Protein AF-A0A9D5X4A7-F1 (afdb_monomer)

Structure (mmCIF, N/CA/C/O backbone):
data_AF-A0A9D5X4A7-F1
#
_entry.id   AF-A0A9D5X4A7-F1
#
loop_
_atom_site.group_PDB
_atom_site.id
_atom_site.type_symbol
_atom_site.label_atom_id
_atom_site.label_alt_id
_atom_site.label_comp_id
_atom_site.label_asym_id
_atom_site.label_entity_id
_atom_site.label_seq_id
_atom_site.pdbx_PDB_ins_code
_atom_site.Cartn_x
_atom_site.Cartn_y
_atom_site.Cartn_z
_atom_site.occupancy
_atom_site.B_iso_or_equiv
_atom_site.auth_seq_id
_atom_site.auth_comp_id
_atom_site.auth_asym_id
_atom_site.auth_atom_id
_atom_site.pdbx_PDB_model_num
ATOM 1 N N . MET A 1 1 ? -17.242 15.210 4.464 1.00 62.75 1 MET A N 1
ATOM 2 C CA . MET A 1 1 ? -15.782 15.027 4.285 1.00 62.75 1 MET A CA 1
ATOM 3 C C . MET A 1 1 ? -15.492 13.568 3.942 1.00 62.75 1 MET A C 1
ATOM 5 O O . MET A 1 1 ? -16.304 12.720 4.299 1.00 62.75 1 MET A O 1
ATOM 9 N N . GLY A 1 2 ? -14.426 13.276 3.189 1.00 86.62 2 GLY A N 1
ATOM 10 C CA . GLY A 1 2 ? -13.985 11.895 2.913 1.00 86.62 2 GLY A CA 1
ATOM 11 C C . GLY A 1 2 ? -13.164 11.320 4.072 1.00 86.62 2 GLY A C 1
ATOM 12 O O . GLY A 1 2 ? -12.596 12.101 4.834 1.00 86.62 2 GLY A O 1
ATOM 13 N N . VAL A 1 3 ? -13.085 9.989 4.192 1.00 92.06 3 VAL A N 1
ATOM 14 C CA . VAL A 1 3 ? -12.402 9.295 5.307 1.00 92.06 3 VAL A CA 1
ATOM 15 C C . VAL A 1 3 ? -10.925 9.695 5.385 1.00 92.06 3 VAL A C 1
ATOM 17 O O . VAL A 1 3 ? -10.431 10.045 6.453 1.00 92.06 3 VAL A O 1
ATOM 20 N N . ALA A 1 4 ? -10.239 9.757 4.240 1.00 91.94 4 ALA A N 1
ATOM 21 C CA . ALA A 1 4 ? -8.848 10.207 4.175 1.00 91.94 4 ALA A CA 1
ATOM 22 C C . ALA A 1 4 ? -8.641 11.653 4.667 1.00 91.94 4 ALA A C 1
ATOM 24 O O . ALA A 1 4 ? -7.633 11.942 5.307 1.00 91.94 4 ALA A O 1
ATOM 25 N N . GLN A 1 5 ? -9.582 12.566 4.389 1.00 93.75 5 GLN A N 1
ATOM 26 C CA . GLN A 1 5 ? -9.481 13.955 4.852 1.00 93.75 5 GLN A CA 1
ATOM 27 C C . GLN A 1 5 ? -9.709 14.048 6.361 1.00 93.75 5 GLN A C 1
ATOM 29 O O . GLN A 1 5 ? -9.030 14.809 7.036 1.00 93.75 5 GLN A O 1
ATOM 34 N N . GLU A 1 6 ? -10.650 13.273 6.890 1.00 95.44 6 GLU A N 1
ATOM 35 C CA . GLU A 1 6 ? -10.935 13.237 8.323 1.00 95.44 6 GLU A CA 1
ATOM 36 C C . GLU A 1 6 ? -9.738 12.696 9.112 1.00 95.44 6 GLU A C 1
ATOM 38 O O . GLU A 1 6 ? -9.287 13.339 10.055 1.00 95.44 6 GLU A O 1
ATOM 43 N N . ALA A 1 7 ? -9.131 11.599 8.650 1.00 95.25 7 ALA A N 1
ATOM 44 C CA . ALA A 1 7 ? -7.891 11.085 9.225 1.00 95.25 7 ALA A CA 1
ATOM 45 C C . ALA A 1 7 ? -6.710 12.063 9.076 1.00 95.25 7 ALA A C 1
ATOM 47 O O . ALA A 1 7 ? -5.836 12.104 9.936 1.00 95.25 7 ALA A O 1
ATOM 48 N N . LEU A 1 8 ? -6.682 12.886 8.022 1.00 95.12 8 LEU A N 1
ATOM 49 C CA . LEU A 1 8 ? -5.678 13.943 7.864 1.00 95.12 8 LEU A CA 1
ATOM 50 C C . LEU A 1 8 ? -5.846 15.065 8.891 1.00 95.12 8 LEU A C 1
ATOM 52 O O . LEU A 1 8 ? -4.847 15.544 9.423 1.00 95.12 8 LEU A O 1
ATOM 56 N N . GLU A 1 9 ? -7.077 15.475 9.187 1.00 95.44 9 GLU A N 1
ATOM 57 C CA . GLU A 1 9 ? -7.336 16.446 10.254 1.00 95.44 9 GLU A CA 1
ATOM 58 C C . GLU A 1 9 ? -7.040 15.857 11.639 1.00 95.44 9 GLU A C 1
ATOM 60 O O . GLU A 1 9 ? -6.455 16.550 12.468 1.00 95.44 9 GLU A O 1
ATOM 65 N N . LEU A 1 10 ? -7.335 14.570 11.871 1.00 95.00 10 LEU A N 1
ATOM 66 C CA . LEU A 1 10 ? -6.905 13.870 13.089 1.00 95.00 10 LEU A CA 1
ATOM 67 C C . LEU A 1 10 ? -5.380 13.863 13.222 1.00 95.00 10 LEU A C 1
ATOM 69 O O . LEU A 1 10 ? -4.849 14.248 14.262 1.00 95.00 10 LEU A O 1
ATOM 73 N N . ALA A 1 11 ? -4.668 13.500 12.151 1.00 94.25 11 ALA A N 1
ATOM 74 C CA . ALA A 1 11 ? -3.210 13.500 12.132 1.00 94.25 11 ALA A CA 1
ATOM 75 C C . ALA A 1 11 ? -2.635 14.888 12.431 1.00 94.25 11 ALA A C 1
ATOM 77 O O . ALA A 1 11 ? -1.712 14.988 13.224 1.00 94.25 11 ALA A O 1
ATOM 78 N N . ARG A 1 12 ? -3.220 15.954 11.863 1.00 93.88 12 ARG A N 1
ATOM 79 C CA . ARG A 1 12 ? -2.871 17.362 12.151 1.00 93.88 12 ARG A CA 1
ATOM 80 C C . ARG A 1 12 ? -3.278 17.828 13.550 1.00 93.88 12 ARG A C 1
ATOM 82 O O . ARG A 1 12 ? -2.820 18.879 13.990 1.00 93.88 12 ARG A O 1
ATOM 89 N N . GLY A 1 13 ? -4.157 17.092 14.219 1.00 93.56 13 GLY A N 1
ATOM 90 C CA . GLY A 1 13 ? -4.548 17.295 15.609 1.00 93.56 13 GLY A CA 1
ATOM 91 C C . GLY A 1 13 ? -3.619 16.615 16.617 1.00 93.56 13 GLY A C 1
ATOM 92 O O . GLY A 1 13 ? -3.858 16.750 17.813 1.00 93.56 13 GLY A O 1
ATOM 93 N N . GLY A 1 14 ? -2.565 15.920 16.167 1.00 92.38 14 GLY A N 1
ATOM 94 C CA . GLY A 1 14 ? -1.639 15.180 17.033 1.00 92.38 14 GLY A CA 1
ATOM 95 C C . GLY A 1 14 ? -2.041 13.725 17.304 1.00 92.38 14 GLY A C 1
ATOM 96 O O . GLY A 1 14 ? -1.604 13.155 18.308 1.00 92.38 14 GLY A O 1
ATOM 97 N N . ALA A 1 15 ? -2.870 13.127 16.439 1.00 93.00 15 ALA A N 1
ATOM 98 C CA . ALA A 1 15 ? -3.226 11.711 16.528 1.00 93.00 15 ALA A CA 1
ATOM 99 C C . ALA A 1 15 ? -1.986 10.804 16.509 1.00 93.00 15 ALA A C 1
ATOM 101 O O . ALA A 1 15 ? -0.998 11.069 15.819 1.00 93.00 15 ALA A O 1
ATOM 102 N N . GLN A 1 16 ? -2.050 9.714 17.269 1.00 94.19 16 GLN A N 1
ATOM 103 C CA . GLN A 1 16 ? -0.972 8.735 17.369 1.00 94.19 16 GLN A CA 1
ATOM 104 C C . GLN A 1 16 ? -1.052 7.679 16.257 1.00 94.19 16 GLN A C 1
ATOM 106 O O . GLN A 1 16 ? -2.091 7.465 15.630 1.00 94.19 16 GLN A O 1
ATOM 111 N N . THR A 1 17 ? 0.060 6.971 16.027 1.00 95.75 17 THR A N 1
ATOM 112 C CA . THR A 1 17 ? 0.092 5.821 15.112 1.00 95.75 17 THR A CA 1
ATOM 113 C C . THR A 1 17 ? -0.975 4.793 15.485 1.00 95.75 17 THR A C 1
ATOM 115 O O . THR A 1 17 ? -1.018 4.327 16.623 1.00 95.75 17 THR A O 1
ATOM 118 N N . GLY A 1 18 ? -1.776 4.387 14.501 1.00 95.06 18 GLY A N 1
ATOM 119 C CA . GLY A 1 18 ? -2.844 3.403 14.672 1.00 95.06 18 GLY A CA 1
ATOM 120 C C . GLY A 1 18 ? -4.203 4.005 15.013 1.00 95.06 18 GLY A C 1
ATOM 121 O O . GLY A 1 18 ? -5.174 3.260 15.085 1.00 95.06 18 GLY A O 1
ATOM 122 N N . GLU A 1 19 ? -4.314 5.325 15.172 1.00 96.94 19 GLU A N 1
ATOM 123 C CA . GLU A 1 19 ? -5.620 5.977 15.091 1.00 96.94 19 GLU A CA 1
ATOM 124 C C . GLU A 1 19 ? -6.149 5.899 13.654 1.00 96.94 19 GLU A C 1
ATOM 126 O O . GLU A 1 19 ? -5.407 6.091 12.685 1.00 96.94 19 GLU A O 1
ATOM 131 N N . PHE A 1 20 ? -7.435 5.588 13.503 1.00 97.25 20 PHE A N 1
ATOM 132 C CA . PHE A 1 20 ? -8.053 5.410 12.196 1.00 97.25 20 PHE A CA 1
ATOM 133 C C . PHE A 1 20 ? -9.484 5.940 12.155 1.00 97.25 20 PHE A C 1
ATOM 135 O O . PHE A 1 20 ? -10.188 5.995 13.161 1.00 97.25 20 PHE A O 1
ATOM 142 N N . VAL A 1 21 ? -9.917 6.288 10.948 1.00 96.88 21 VAL A N 1
ATOM 143 C CA . VAL A 1 21 ? -11.308 6.604 10.608 1.00 96.88 21 VAL A CA 1
ATOM 144 C C . VAL A 1 21 ? -11.768 5.560 9.609 1.00 96.88 21 VAL A C 1
ATOM 146 O O . VAL A 1 21 ? -10.999 5.176 8.729 1.00 96.88 21 VAL A O 1
ATOM 149 N N . PHE A 1 22 ? -13.012 5.104 9.705 1.00 95.19 22 PHE A N 1
ATOM 150 C CA . PHE A 1 22 ? -13.583 4.216 8.700 1.00 95.19 22 PHE A CA 1
ATOM 151 C C . PHE A 1 22 ? -15.007 4.620 8.336 1.00 95.19 22 PHE A C 1
ATOM 153 O O . PHE A 1 22 ? -15.705 5.290 9.099 1.00 95.19 22 PHE A O 1
ATOM 160 N N . ARG A 1 23 ? -15.437 4.210 7.146 1.00 93.44 23 ARG A N 1
ATOM 161 C CA . ARG A 1 23 ? -16.808 4.360 6.669 1.00 93.44 23 ARG A CA 1
ATOM 162 C C . ARG A 1 23 ? -17.219 3.120 5.899 1.00 93.44 23 ARG A C 1
ATOM 164 O O . ARG A 1 23 ? -16.458 2.592 5.093 1.00 93.44 23 ARG A O 1
ATOM 1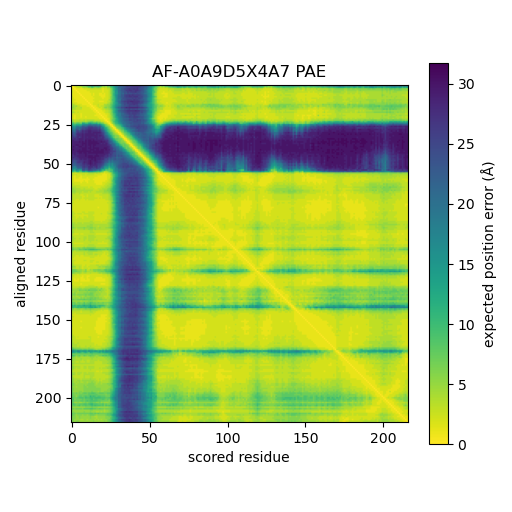71 N N . VAL A 1 24 ? -18.465 2.725 6.106 1.00 86.69 24 VAL A N 1
ATOM 172 C CA . VAL A 1 24 ? -19.175 1.767 5.264 1.00 86.69 24 VAL A CA 1
ATOM 173 C C . VAL A 1 24 ? -20.251 2.560 4.542 1.00 86.69 24 VAL A C 1
ATOM 175 O O . VAL A 1 24 ? -21.010 3.290 5.178 1.00 86.69 24 VAL A O 1
ATOM 178 N N . SER A 1 25 ? -20.273 2.505 3.214 1.00 79.50 25 SER A N 1
ATOM 179 C CA . SER A 1 25 ? -21.338 3.165 2.457 1.00 79.50 25 SER A CA 1
ATOM 180 C C . SER A 1 25 ? -22.535 2.224 2.368 1.00 79.50 25 SER A C 1
ATOM 182 O O . SER A 1 25 ? -22.457 1.193 1.701 1.00 79.50 25 SER A O 1
ATOM 184 N N . ASP A 1 26 ? -23.638 2.579 3.025 1.00 57.47 26 ASP A N 1
ATOM 185 C CA . ASP A 1 26 ? -24.916 1.904 2.820 1.00 57.47 26 ASP A CA 1
ATOM 186 C C . ASP A 1 26 ? -25.483 2.312 1.463 1.00 57.47 26 ASP A C 1
ATOM 188 O O . ASP A 1 26 ? -25.753 3.486 1.197 1.00 57.47 26 ASP A O 1
ATOM 192 N N . VAL A 1 27 ? -25.684 1.333 0.587 1.00 50.47 27 VAL A N 1
ATOM 193 C CA . VAL A 1 27 ? -26.499 1.539 -0.605 1.00 50.47 27 VAL A CA 1
ATOM 194 C C . VAL A 1 27 ? -27.939 1.622 -0.125 1.00 50.47 27 VAL A C 1
ATOM 196 O O . VAL A 1 27 ? -28.562 0.618 0.225 1.00 50.47 27 VAL A O 1
ATOM 199 N N . GLN A 1 28 ? -28.483 2.834 -0.097 1.00 40.97 28 GLN A N 1
ATOM 200 C CA . GLN A 1 28 ? -29.924 3.014 -0.086 1.00 40.97 28 GLN A CA 1
ATOM 201 C C . GLN A 1 28 ? -30.457 2.353 -1.357 1.00 40.97 28 GLN A C 1
ATOM 203 O O . GLN A 1 28 ? -30.261 2.856 -2.462 1.00 40.97 28 GLN A O 1
ATOM 208 N N . LYS A 1 29 ? -31.090 1.188 -1.190 1.00 36.75 29 LYS A N 1
ATOM 209 C CA . LYS A 1 29 ? -31.850 0.496 -2.227 1.00 36.75 29 LYS A CA 1
ATOM 210 C C . LYS A 1 29 ? -32.808 1.518 -2.830 1.00 36.75 29 LYS A C 1
ATOM 212 O O . LYS A 1 29 ? -33.761 1.919 -2.162 1.00 36.75 29 LYS A O 1
ATOM 217 N N . ALA A 1 30 ? -32.513 1.989 -4.040 1.00 33.50 30 ALA A N 1
ATOM 218 C CA . ALA A 1 30 ? -33.393 2.893 -4.756 1.00 33.50 30 ALA A CA 1
ATOM 219 C C . ALA A 1 30 ? -34.766 2.219 -4.825 1.00 33.50 30 ALA A C 1
ATOM 221 O O . ALA A 1 30 ? -34.924 1.163 -5.440 1.00 33.50 30 ALA A O 1
ATOM 222 N N . ALA A 1 31 ? -35.740 2.779 -4.109 1.00 33.44 31 ALA A N 1
ATOM 223 C CA . ALA A 1 31 ? -37.124 2.405 -4.289 1.00 33.44 31 ALA A CA 1
ATOM 224 C C . ALA A 1 31 ? -37.470 2.774 -5.732 1.00 33.44 31 ALA A C 1
ATOM 226 O O . ALA A 1 31 ? -37.462 3.952 -6.091 1.00 33.44 31 ALA A O 1
ATOM 227 N N . ALA A 1 32 ? -37.696 1.759 -6.562 1.00 37.94 32 ALA A N 1
ATOM 228 C CA . ALA A 1 32 ? -38.291 1.941 -7.869 1.00 37.94 32 ALA A CA 1
ATOM 229 C C . ALA A 1 32 ? -39.633 2.652 -7.660 1.00 37.94 32 ALA A C 1
ATOM 231 O O . ALA A 1 32 ? -40.551 2.093 -7.062 1.00 37.94 32 ALA A O 1
ATOM 232 N N . SER A 1 33 ? -39.717 3.906 -8.094 1.00 33.38 33 SER A N 1
ATOM 233 C CA . SER A 1 33 ? -40.998 4.512 -8.409 1.00 33.38 33 SER A CA 1
ATOM 234 C C . SER A 1 33 ? -41.162 4.350 -9.908 1.00 33.38 33 SER A C 1
ATOM 236 O O . SER A 1 33 ? -40.552 5.080 -10.686 1.00 33.38 33 SER A O 1
ATOM 238 N N . ASP A 1 34 ? -41.947 3.347 -10.285 1.00 39.59 34 ASP A N 1
ATOM 239 C CA . ASP A 1 34 ? -42.520 3.220 -11.617 1.00 39.59 34 ASP A CA 1
ATOM 240 C C . ASP A 1 34 ? -43.236 4.525 -11.977 1.00 39.59 34 ASP A C 1
ATOM 242 O O . ASP A 1 34 ? -44.160 4.905 -11.260 1.00 39.59 34 ASP A O 1
ATOM 246 N N . GLN A 1 35 ? -42.836 5.181 -13.071 1.00 34.62 35 GLN A N 1
ATOM 247 C CA . GLN A 1 35 ? -43.756 5.836 -14.006 1.00 34.62 35 GLN A CA 1
ATOM 248 C C . GLN A 1 35 ? -43.164 5.817 -15.425 1.00 34.62 35 GLN A C 1
ATOM 250 O O . GLN A 1 35 ? -42.096 6.364 -15.689 1.00 34.62 35 GLN A O 1
ATOM 255 N N . ASP A 1 36 ? -43.908 5.132 -16.292 1.00 33.62 36 ASP A N 1
ATOM 256 C CA . ASP A 1 36 ? -43.880 5.121 -17.755 1.00 33.62 36 ASP A CA 1
ATOM 257 C C . ASP A 1 36 ? -43.799 6.536 -18.362 1.00 33.62 36 ASP A C 1
ATOM 259 O O . ASP A 1 36 ? -44.547 7.413 -17.941 1.00 33.62 36 ASP A O 1
ATOM 263 N N . GLU A 1 37 ? -42.980 6.729 -19.402 1.00 30.80 37 GLU A N 1
ATOM 264 C CA . GLU A 1 37 ? -43.448 7.234 -20.704 1.00 30.80 37 GLU A CA 1
ATOM 265 C C . GLU A 1 37 ? -42.398 7.023 -21.818 1.00 30.80 37 GLU A C 1
ATOM 267 O O . GLU A 1 37 ? -41.185 6.986 -21.616 1.00 30.80 37 GLU A O 1
ATOM 272 N N . CYS A 1 38 ? -42.937 6.822 -23.015 1.00 30.03 38 CYS A N 1
ATOM 273 C CA . CYS A 1 38 ? -42.369 6.242 -24.226 1.00 30.03 38 CYS A CA 1
ATOM 274 C C . CYS A 1 38 ? -41.596 7.255 -25.101 1.00 30.03 38 CYS A C 1
ATOM 276 O O . CYS A 1 38 ? -42.061 8.385 -25.239 1.00 30.03 38 CYS A O 1
ATOM 278 N N . SER A 1 39 ? -40.501 6.845 -25.776 1.00 31.53 39 SER A N 1
ATOM 279 C CA . SER A 1 39 ? -40.244 7.062 -27.231 1.00 31.53 39 SER A CA 1
ATOM 280 C C . SER A 1 39 ? -38.812 6.686 -27.681 1.00 31.53 39 SER A C 1
ATOM 282 O O . SER A 1 39 ? -37.832 6.896 -26.973 1.00 31.53 39 SER A O 1
ATOM 284 N N . GLU A 1 40 ? -38.728 6.121 -28.890 1.00 31.59 40 GLU A N 1
ATOM 285 C CA . GLU A 1 40 ? -37.591 5.489 -29.585 1.00 31.59 40 GLU A CA 1
ATOM 286 C C . GLU A 1 40 ? -36.419 6.421 -29.982 1.00 31.59 40 GLU A C 1
ATOM 288 O O . GLU A 1 40 ? -36.645 7.564 -30.374 1.00 31.59 40 GLU A O 1
ATOM 293 N N . SER A 1 41 ? -35.177 5.894 -30.029 1.00 30.62 41 SER A N 1
ATOM 294 C CA . SER A 1 41 ? -34.347 5.790 -31.262 1.00 30.62 41 SER A CA 1
ATOM 295 C C . SER A 1 41 ? -32.826 5.624 -31.013 1.00 30.62 41 SER A C 1
AT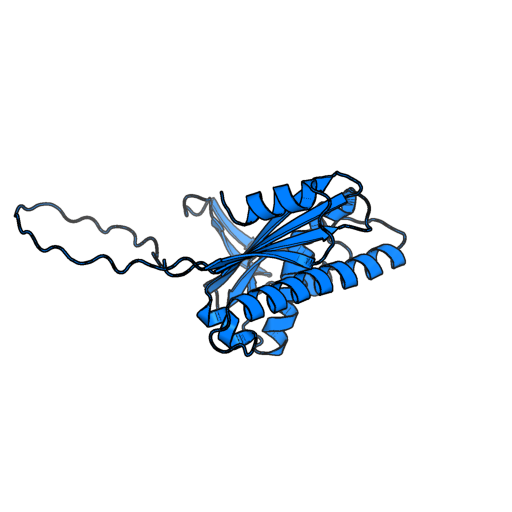OM 297 O O . SER A 1 41 ? -32.222 6.338 -30.218 1.00 30.62 41 SER A O 1
ATOM 299 N N . ALA A 1 42 ? -32.234 4.735 -31.826 1.00 29.23 42 ALA A N 1
ATOM 300 C CA . ALA A 1 42 ? -30.829 4.587 -32.244 1.00 29.23 42 ALA A CA 1
ATOM 301 C C . ALA A 1 42 ? -29.804 3.882 -31.320 1.00 29.23 42 ALA A C 1
ATOM 303 O O . ALA A 1 42 ? -29.280 4.420 -30.349 1.00 29.23 42 ALA A O 1
ATOM 304 N N . CYS A 1 43 ? -29.436 2.666 -31.745 1.00 32.31 43 CYS A N 1
ATOM 305 C CA . CYS A 1 43 ? -28.360 1.830 -31.219 1.00 32.31 43 CYS A CA 1
ATOM 306 C C . CYS A 1 43 ? -26.952 2.369 -31.548 1.00 32.31 43 CYS A C 1
ATOM 308 O O . CYS A 1 43 ? -26.620 2.580 -32.713 1.00 32.31 43 CYS A O 1
ATOM 310 N N . ALA A 1 44 ? -26.085 2.425 -30.537 1.00 32.53 44 ALA A N 1
ATOM 311 C CA . ALA A 1 44 ? -24.635 2.244 -30.652 1.00 32.53 44 ALA A CA 1
ATOM 312 C C . ALA A 1 44 ? -24.148 1.543 -29.367 1.00 32.53 44 ALA A C 1
ATOM 314 O O . ALA A 1 44 ? -24.712 1.807 -28.302 1.00 32.53 44 ALA A O 1
ATOM 315 N N . PRO A 1 45 ? -23.168 0.620 -29.424 1.00 34.84 45 PRO A N 1
ATOM 316 C CA . PRO A 1 45 ? -22.797 -0.170 -28.260 1.00 34.84 45 PRO A CA 1
ATOM 317 C C . PRO A 1 45 ? -22.088 0.742 -27.262 1.00 34.84 45 PRO A C 1
ATOM 319 O O . PRO A 1 45 ? -20.964 1.188 -27.488 1.00 34.84 45 PRO A O 1
ATOM 322 N N . SER A 1 46 ? -22.774 1.043 -26.162 1.00 31.31 46 SER A N 1
ATOM 323 C CA . SER A 1 46 ? -22.171 1.686 -25.007 1.00 31.31 46 SER A CA 1
ATOM 324 C C . SER A 1 46 ? -21.092 0.746 -24.488 1.00 31.31 46 SER A C 1
ATOM 326 O O . SER A 1 46 ? -21.394 -0.348 -24.010 1.00 31.31 46 SER A O 1
ATOM 328 N N . SER A 1 47 ? -19.830 1.149 -24.630 1.00 34.94 47 SER A N 1
ATOM 329 C CA . SER A 1 47 ? -18.706 0.511 -23.960 1.00 34.94 47 SER A CA 1
ATOM 330 C C . SER A 1 47 ? -19.068 0.367 -22.488 1.00 34.94 47 SER A C 1
ATOM 332 O O . SER A 1 47 ? -19.271 1.363 -21.793 1.00 34.94 47 SER A O 1
ATOM 334 N N . ALA A 1 48 ? -19.214 -0.877 -22.044 1.00 30.62 48 ALA A N 1
ATOM 335 C CA . ALA A 1 48 ? -19.459 -1.209 -20.659 1.00 30.62 48 ALA A CA 1
ATOM 336 C C . ALA A 1 48 ? -18.238 -0.772 -19.842 1.00 30.62 48 ALA A C 1
ATOM 338 O O . ALA A 1 48 ? -17.272 -1.516 -19.691 1.00 30.62 48 ALA A O 1
ATOM 339 N N . SER A 1 49 ? -18.264 0.452 -19.317 1.00 36.25 49 SER A N 1
ATOM 340 C CA . SER A 1 49 ? -17.540 0.748 -18.092 1.00 36.25 49 SER A CA 1
ATOM 341 C C . SER A 1 49 ? -18.158 -0.158 -17.042 1.00 36.25 49 SER A C 1
ATOM 343 O O . SER A 1 49 ? -19.325 0.020 -16.694 1.00 36.25 49 SER A O 1
ATOM 345 N N . THR A 1 50 ? -17.416 -1.174 -16.613 1.00 32.47 50 THR A N 1
ATOM 346 C CA . THR A 1 50 ? -17.809 -2.077 -15.535 1.00 32.47 50 THR A CA 1
ATOM 347 C C . THR A 1 50 ? -18.066 -1.260 -14.276 1.00 32.47 50 THR A C 1
ATOM 349 O O . THR A 1 50 ? -17.161 -0.954 -13.503 1.00 32.47 50 THR A O 1
ATOM 352 N N . SER A 1 51 ? -19.328 -0.886 -14.104 1.00 41.59 51 SER A N 1
ATOM 353 C CA . SER A 1 51 ? -19.946 -0.513 -12.851 1.00 41.59 51 SER A CA 1
ATOM 354 C C . SER A 1 51 ? -20.018 -1.768 -11.985 1.00 41.59 51 SER A C 1
ATOM 356 O O . SER A 1 51 ? -20.958 -2.550 -12.091 1.00 41.59 51 SER A O 1
ATOM 358 N N . ALA A 1 52 ? -19.012 -1.963 -11.142 1.00 36.53 52 ALA A N 1
ATOM 359 C CA . ALA A 1 52 ? -19.172 -2.704 -9.899 1.00 36.53 52 ALA A CA 1
ATOM 360 C C . ALA A 1 52 ? -19.082 -1.669 -8.773 1.00 36.53 52 ALA A C 1
ATOM 362 O O . ALA A 1 52 ? -18.052 -1.476 -8.135 1.00 36.53 52 ALA A O 1
ATOM 363 N N . VAL A 1 53 ? -20.151 -0.882 -8.664 1.00 50.03 53 VAL A N 1
ATOM 364 C CA . VAL A 1 53 ? -20.482 -0.152 -7.440 1.00 50.03 53 VAL A CA 1
ATOM 365 C C . VAL A 1 53 ? -21.020 -1.186 -6.445 1.00 50.03 53 VAL A C 1
ATOM 367 O O . VAL A 1 53 ? -21.557 -2.200 -6.882 1.00 50.03 53 VAL A O 1
ATOM 370 N N . GLU A 1 54 ? -20.907 -0.859 -5.153 1.00 47.47 54 GLU A N 1
ATOM 371 C CA . GLU A 1 54 ? -21.433 -1.541 -3.951 1.00 47.47 54 GLU A CA 1
ATOM 372 C C . GLU A 1 54 ? -20.399 -2.444 -3.250 1.00 47.47 54 GLU A C 1
ATOM 374 O O . GLU A 1 54 ? -20.005 -3.453 -3.806 1.00 47.47 54 GLU A O 1
ATOM 379 N N . LYS A 1 55 ? -19.879 -2.167 -2.045 1.00 54.78 55 LYS A N 1
ATOM 380 C CA . LYS A 1 55 ? -19.950 -1.016 -1.119 1.00 54.78 55 LYS A CA 1
ATOM 381 C C . LYS A 1 55 ? -18.503 -0.643 -0.757 1.00 54.78 55 LYS A C 1
ATOM 383 O O . LYS A 1 55 ? -17.801 -1.508 -0.238 1.00 54.78 55 LYS A O 1
ATOM 388 N N . PRO A 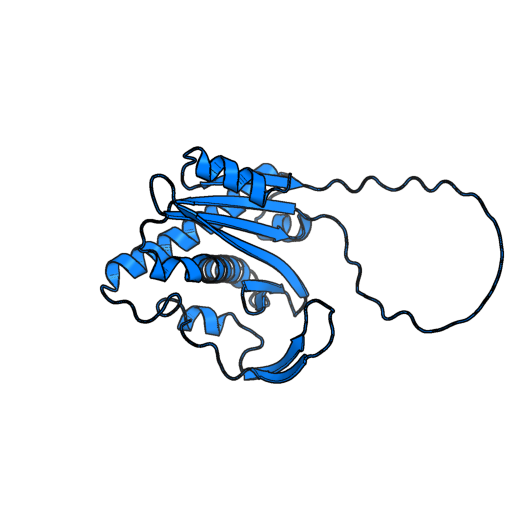1 56 ? -18.018 0.594 -0.971 1.00 74.88 56 PRO A N 1
ATOM 389 C CA . PRO A 1 56 ? -16.656 0.917 -0.574 1.00 74.88 56 PRO A CA 1
ATOM 390 C C . PRO A 1 56 ? -16.594 0.985 0.953 1.00 74.88 56 PRO A C 1
ATOM 392 O O . PRO A 1 56 ? -17.044 1.955 1.571 1.00 74.88 56 PRO A O 1
ATOM 395 N N . PHE A 1 57 ? -16.068 -0.077 1.552 1.00 90.94 57 PHE A N 1
ATOM 396 C CA . PHE A 1 57 ? -15.450 -0.006 2.858 1.00 90.94 57 PHE A CA 1
ATOM 397 C C . PHE A 1 57 ? -14.173 0.805 2.688 1.00 90.94 57 PHE A C 1
ATOM 399 O O . PHE A 1 57 ? -13.296 0.446 1.902 1.00 90.94 57 PHE A O 1
ATOM 406 N N . GLU A 1 58 ? -14.098 1.932 3.384 1.00 94.88 58 GLU A N 1
ATOM 407 C CA . GLU A 1 58 ? -12.920 2.786 3.388 1.00 94.88 58 GLU A CA 1
ATOM 408 C C . GLU A 1 58 ? -12.414 2.910 4.820 1.00 94.88 58 GLU A C 1
ATOM 410 O O . GLU A 1 58 ? -13.177 3.237 5.728 1.00 94.88 58 GLU A O 1
ATOM 415 N N . VAL A 1 59 ? -11.121 2.676 5.016 1.00 96.62 59 VAL A N 1
ATOM 416 C CA . VAL A 1 59 ? -10.426 2.897 6.284 1.00 96.62 59 VAL A CA 1
ATOM 417 C C . VAL A 1 59 ? -9.187 3.737 6.025 1.00 96.62 59 VAL A C 1
ATOM 419 O O . VAL A 1 59 ? -8.406 3.436 5.127 1.00 96.62 59 VAL A O 1
ATOM 422 N N . ALA A 1 60 ? -9.004 4.800 6.800 1.00 97.88 60 ALA A N 1
ATOM 423 C CA . ALA A 1 60 ? -7.825 5.649 6.755 1.00 97.88 60 ALA A CA 1
ATOM 424 C C . ALA A 1 60 ? -7.101 5.592 8.098 1.00 97.88 60 ALA A C 1
ATOM 426 O O . ALA A 1 60 ? -7.677 5.936 9.125 1.00 97.88 60 ALA A O 1
ATOM 427 N N . THR A 1 61 ? -5.845 5.154 8.079 1.00 98.50 61 THR A N 1
ATOM 428 C CA . THR A 1 61 ? -5.002 4.978 9.268 1.00 98.50 61 THR A CA 1
ATOM 429 C C . THR A 1 61 ? -3.917 6.045 9.315 1.00 98.50 61 THR A C 1
ATOM 431 O O . THR A 1 61 ? -3.228 6.270 8.318 1.00 98.50 61 THR A O 1
ATOM 434 N N . VAL A 1 62 ? -3.749 6.674 10.477 1.00 98.19 62 VAL A N 1
ATOM 435 C CA . VAL A 1 62 ? -2.655 7.599 10.777 1.00 98.19 62 VAL A CA 1
ATOM 436 C C . VAL A 1 62 ? -1.423 6.804 11.200 1.00 98.19 62 VAL A C 1
ATOM 438 O O . VAL A 1 62 ? -1.489 5.915 12.049 1.00 98.19 62 VAL A O 1
ATOM 441 N N . VAL A 1 63 ? -0.277 7.136 10.611 1.00 97.75 63 VAL A N 1
ATOM 442 C CA . VAL A 1 63 ? 1.019 6.545 10.938 1.00 97.75 63 VAL A CA 1
ATOM 443 C C . VAL A 1 63 ? 2.037 7.659 11.150 1.00 97.75 63 VAL A C 1
ATOM 445 O O . VAL A 1 63 ? 2.402 8.360 10.206 1.00 97.75 63 VAL A O 1
ATOM 448 N N . CYS A 1 64 ? 2.515 7.821 12.382 1.00 96.56 64 CYS A N 1
ATOM 449 C CA . CYS A 1 64 ? 3.629 8.708 12.706 1.00 96.56 64 CYS A CA 1
ATOM 450 C C . CYS A 1 64 ? 4.937 8.028 12.294 1.00 96.56 64 CYS A C 1
ATOM 452 O O . CYS A 1 64 ? 5.255 6.936 12.766 1.00 96.56 64 CYS A O 1
ATOM 454 N N . LEU A 1 65 ? 5.680 8.672 11.398 1.00 95.88 65 LEU A N 1
ATOM 455 C CA . LEU A 1 65 ? 6.854 8.108 10.749 1.00 95.88 65 LEU A CA 1
ATOM 456 C C . LEU A 1 65 ? 8.126 8.441 11.534 1.00 95.88 65 LEU A C 1
ATOM 458 O O . LEU A 1 65 ? 8.483 9.604 11.723 1.00 95.88 65 LEU A O 1
ATOM 462 N N . GLY A 1 66 ? 8.863 7.405 11.919 1.00 94.19 66 GLY A N 1
ATOM 463 C CA . GLY A 1 66 ? 10.190 7.471 12.526 1.00 94.19 66 GLY A CA 1
ATOM 464 C C . GLY A 1 66 ? 11.335 7.431 11.509 1.00 94.19 66 GLY A C 1
ATOM 465 O O . GLY A 1 66 ? 12.435 6.986 11.852 1.00 94.19 66 GLY A O 1
ATOM 466 N N . VAL A 1 67 ? 11.082 7.837 10.261 1.00 92.56 67 VAL A N 1
ATOM 467 C CA . VAL A 1 67 ? 12.051 7.875 9.152 1.00 92.56 67 VAL A CA 1
ATOM 468 C C . VAL A 1 67 ? 12.176 9.283 8.576 1.00 92.56 67 VAL A C 1
ATOM 470 O O . VAL A 1 67 ? 11.290 10.123 8.727 1.00 92.56 67 VAL A O 1
ATOM 473 N N . SER A 1 68 ? 13.296 9.560 7.908 1.00 91.31 68 SER A N 1
ATOM 474 C CA . SER A 1 68 ? 13.510 10.853 7.261 1.00 91.31 68 SER A CA 1
ATOM 475 C C . SER A 1 68 ? 12.644 11.013 6.007 1.00 91.31 68 SER A C 1
ATOM 477 O O . SER A 1 68 ? 12.263 10.041 5.355 1.00 91.31 68 SER A O 1
ATOM 479 N N . MET A 1 69 ? 12.379 12.270 5.639 1.00 93.19 69 MET A N 1
ATOM 480 C CA . MET A 1 69 ? 11.528 12.653 4.505 1.00 93.19 69 MET A CA 1
ATOM 481 C C . MET A 1 69 ? 11.779 11.873 3.192 1.00 93.19 69 MET A C 1
ATOM 483 O O . MET A 1 69 ? 10.795 11.514 2.547 1.00 93.19 69 MET A O 1
ATOM 487 N N . PRO A 1 70 ? 13.026 11.542 2.785 1.00 93.31 70 PRO A N 1
ATOM 488 C CA . PRO A 1 70 ? 13.272 10.801 1.542 1.00 93.31 70 PRO A CA 1
ATOM 489 C C . PRO A 1 70 ? 12.639 9.403 1.478 1.00 93.31 70 PRO A C 1
ATOM 491 O O . PRO A 1 70 ? 12.457 8.875 0.386 1.00 93.31 70 PRO A O 1
ATOM 494 N N . TYR A 1 71 ? 12.292 8.804 2.620 1.00 94.62 71 TYR A N 1
ATOM 495 C CA . TYR A 1 71 ? 11.654 7.487 2.690 1.00 94.62 71 TYR A CA 1
ATOM 496 C C . TYR A 1 71 ? 10.127 7.539 2.595 1.00 94.62 71 TYR A C 1
ATOM 498 O O . TYR A 1 71 ? 9.493 6.531 2.304 1.00 94.62 71 TYR A O 1
ATOM 506 N N . VAL A 1 72 ? 9.519 8.701 2.822 1.00 94.88 72 VAL A N 1
ATOM 507 C CA . VAL A 1 72 ? 8.059 8.873 2.872 1.00 94.88 72 VAL A CA 1
ATOM 508 C C . VAL A 1 72 ? 7.344 8.391 1.598 1.00 94.88 72 VAL A C 1
ATOM 510 O O . VAL A 1 72 ? 6.296 7.759 1.735 1.00 94.88 72 VAL A O 1
ATOM 513 N N . PRO A 1 73 ? 7.881 8.589 0.373 1.00 95.31 73 PRO A N 1
ATOM 514 C CA . PRO A 1 73 ? 7.254 8.054 -0.839 1.00 95.31 73 PRO A CA 1
ATOM 515 C C . PRO A 1 73 ? 7.103 6.525 -0.858 1.00 95.31 73 PRO A C 1
ATOM 517 O O . PRO A 1 73 ? 6.280 6.012 -1.609 1.00 95.31 73 PRO A O 1
ATOM 520 N N . ALA A 1 74 ? 7.850 5.791 -0.025 1.00 96.88 74 ALA A N 1
ATOM 521 C CA . ALA A 1 74 ? 7.781 4.335 0.055 1.00 96.88 74 ALA A CA 1
ATOM 522 C C . ALA A 1 74 ? 6.540 3.820 0.794 1.00 96.88 74 ALA A C 1
ATOM 524 O O . ALA A 1 74 ? 6.152 2.675 0.588 1.00 96.88 74 ALA A O 1
ATOM 525 N N . VAL A 1 75 ? 5.906 4.638 1.643 1.00 97.94 75 VAL A N 1
ATOM 526 C CA . VAL A 1 75 ? 4.796 4.216 2.516 1.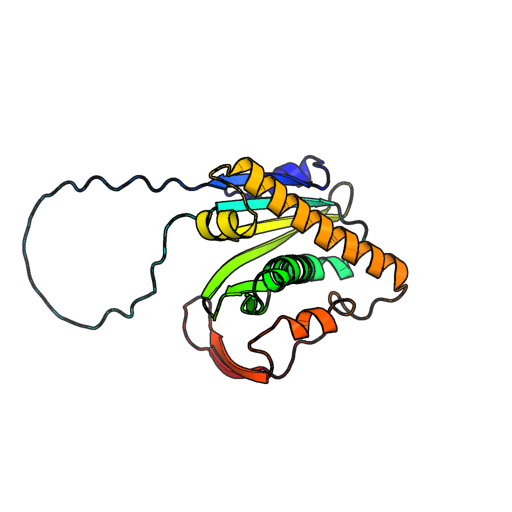00 97.94 75 VAL A CA 1
ATOM 527 C C . VAL A 1 75 ? 3.687 3.447 1.775 1.00 97.94 75 VAL A C 1
ATOM 529 O O . VAL A 1 75 ? 3.363 2.348 2.225 1.00 97.94 75 VAL A O 1
ATOM 532 N N . PRO A 1 76 ? 3.116 3.919 0.645 1.00 97.94 76 PRO A N 1
ATOM 533 C CA . PRO A 1 76 ? 2.085 3.151 -0.057 1.00 97.94 76 PRO A CA 1
ATOM 534 C C . PRO A 1 76 ? 2.601 1.809 -0.603 1.00 97.94 76 PRO A C 1
ATOM 536 O O . PRO A 1 76 ? 1.862 0.830 -0.571 1.00 97.94 76 PRO A O 1
ATOM 539 N N . TYR A 1 77 ? 3.864 1.726 -1.035 1.00 98.38 77 TYR A N 1
ATOM 540 C CA . TYR A 1 77 ? 4.479 0.478 -1.508 1.00 98.38 77 TYR A CA 1
ATOM 541 C C . TYR A 1 77 ? 4.712 -0.516 -0.370 1.00 98.38 77 TYR A C 1
ATOM 543 O O . TYR A 1 77 ? 4.451 -1.704 -0.525 1.00 98.38 77 TYR A O 1
ATOM 551 N N . VAL A 1 78 ? 5.164 -0.026 0.785 1.00 98.38 78 VAL A N 1
ATOM 552 C CA . VAL A 1 78 ? 5.369 -0.821 2.003 1.00 98.38 78 VAL A CA 1
ATOM 553 C C . VAL A 1 78 ? 4.049 -1.405 2.490 1.00 98.38 78 VAL A C 1
ATOM 555 O O . VAL A 1 78 ? 3.979 -2.588 2.817 1.00 98.38 78 VAL A O 1
ATOM 558 N N . VAL A 1 79 ? 2.992 -0.589 2.515 1.00 98.50 79 VAL A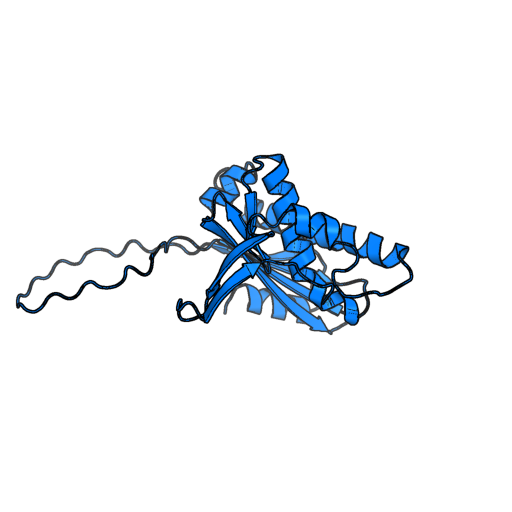 N 1
ATOM 559 C CA . VAL A 1 79 ? 1.661 -1.059 2.906 1.00 98.50 79 VAL A CA 1
ATOM 560 C C . VAL A 1 79 ? 1.122 -2.050 1.882 1.00 98.50 79 VAL A C 1
ATOM 562 O O . VAL A 1 79 ? 0.633 -3.099 2.285 1.00 98.50 79 VAL A O 1
ATOM 565 N N . ALA A 1 80 ? 1.247 -1.774 0.581 1.00 98.38 80 ALA A N 1
ATOM 566 C CA . ALA A 1 80 ? 0.829 -2.714 -0.457 1.00 98.38 80 ALA A CA 1
ATOM 567 C C . ALA A 1 80 ? 1.559 -4.057 -0.343 1.00 98.38 80 ALA A C 1
ATOM 569 O O . ALA A 1 80 ? 0.920 -5.099 -0.445 1.00 98.38 80 ALA A O 1
ATOM 570 N N . LEU A 1 81 ? 2.866 -4.039 -0.069 1.00 98.56 81 LEU A N 1
ATOM 571 C CA . LEU A 1 81 ? 3.659 -5.245 0.140 1.00 98.56 81 LEU A CA 1
ATOM 572 C C . LEU A 1 81 ? 3.172 -6.046 1.347 1.00 98.56 81 LEU A C 1
ATOM 574 O O . LEU A 1 81 ? 2.866 -7.226 1.203 1.00 98.56 81 LEU A O 1
ATOM 578 N N . GLY A 1 82 ? 3.059 -5.415 2.518 1.00 98.12 82 GLY A N 1
ATOM 579 C CA . GLY A 1 82 ? 2.619 -6.111 3.728 1.00 98.12 82 GLY A CA 1
ATOM 580 C C . GLY A 1 82 ? 1.178 -6.619 3.628 1.00 98.12 82 GLY A C 1
ATOM 581 O O . GLY A 1 82 ? 0.883 -7.738 4.048 1.00 98.12 82 GLY A O 1
ATOM 582 N N . PHE A 1 83 ? 0.293 -5.844 2.993 1.00 97.12 83 PHE A N 1
ATOM 583 C CA . PHE A 1 83 ? -1.079 -6.261 2.716 1.00 97.12 83 PHE A CA 1
ATOM 584 C C . PHE A 1 83 ? -1.113 -7.447 1.751 1.00 97.12 83 PHE A C 1
ATOM 586 O O . PHE A 1 83 ? -1.755 -8.453 2.039 1.00 97.12 83 PHE A O 1
ATOM 593 N N . CYS A 1 84 ? -0.379 -7.372 0.639 1.00 97.62 84 CYS A N 1
ATOM 594 C CA . CYS A 1 84 ? -0.309 -8.453 -0.334 1.00 97.62 84 CYS A CA 1
ATOM 595 C C . CYS A 1 84 ? 0.272 -9.725 0.282 1.00 97.62 84 CYS A C 1
ATOM 597 O O . CYS A 1 84 ? -0.333 -10.773 0.130 1.00 97.62 84 CYS A O 1
ATOM 599 N N . GLN A 1 85 ? 1.373 -9.652 1.035 1.00 97.69 85 GLN A N 1
ATOM 600 C CA . GLN A 1 85 ? 1.972 -10.814 1.704 1.00 97.69 85 GLN A CA 1
ATOM 601 C C . GLN A 1 85 ? 0.999 -11.492 2.678 1.00 97.69 85 GLN A C 1
ATOM 603 O O . GLN A 1 85 ? 0.920 -12.720 2.712 1.00 97.69 85 GLN A O 1
ATOM 608 N N . PHE A 1 86 ? 0.227 -10.707 3.438 1.00 96.62 86 PHE A N 1
ATOM 609 C CA . PHE A 1 86 ? -0.801 -11.237 4.335 1.00 96.62 86 PHE A CA 1
ATOM 610 C C . PHE A 1 86 ? -1.879 -12.027 3.579 1.00 96.62 86 PHE A C 1
ATOM 612 O O . PHE A 1 86 ? -2.244 -13.125 3.999 1.00 96.62 86 PHE A O 1
ATOM 619 N N . LEU A 1 87 ? -2.377 -11.492 2.459 1.00 95.25 87 LEU A N 1
ATOM 620 C CA . LEU A 1 87 ? -3.386 -12.176 1.645 1.00 95.25 87 LEU A CA 1
ATOM 621 C C . LEU A 1 87 ? -2.794 -13.363 0.875 1.00 95.25 87 LEU A C 1
ATOM 623 O O . LEU A 1 87 ? -3.408 -14.423 0.805 1.00 95.25 87 LEU A O 1
ATOM 627 N N . HIS A 1 88 ? -1.591 -13.199 0.330 1.00 94.81 88 HIS A N 1
ATOM 628 C CA . HIS A 1 88 ? -0.888 -14.196 -0.471 1.00 94.81 88 HIS A CA 1
ATOM 629 C C . HIS A 1 88 ? -0.568 -15.454 0.345 1.00 94.81 88 HIS A C 1
ATOM 631 O O . HIS A 1 88 ? -0.651 -16.564 -0.166 1.00 94.81 88 HIS A O 1
ATOM 637 N N . ALA A 1 89 ? -0.312 -15.304 1.651 1.00 95.00 89 ALA A N 1
ATOM 638 C CA . ALA A 1 89 ? -0.181 -16.432 2.575 1.00 95.00 89 ALA A CA 1
ATOM 639 C C . ALA A 1 89 ? -1.466 -17.279 2.713 1.00 95.00 89 ALA A C 1
ATOM 641 O O . ALA A 1 89 ? -1.402 -18.408 3.201 1.00 95.00 89 ALA A O 1
ATOM 642 N N . LYS A 1 90 ? -2.628 -16.743 2.317 1.00 93.19 90 LYS A N 1
ATOM 643 C CA . LYS A 1 90 ? -3.919 -17.446 2.304 1.00 93.19 90 LYS A CA 1
ATOM 644 C C . LYS A 1 90 ? -4.265 -17.997 0.917 1.00 93.19 90 LYS A C 1
ATOM 646 O O . LYS A 1 90 ? -4.824 -19.086 0.833 1.00 93.19 90 LYS A O 1
ATOM 651 N N . ASP A 1 91 ? -3.943 -17.259 -0.144 1.00 94.06 91 ASP A N 1
ATOM 652 C CA . ASP A 1 91 ? -4.103 -17.681 -1.543 1.00 94.06 91 ASP A CA 1
ATOM 653 C C . ASP A 1 91 ? -3.039 -16.996 -2.420 1.00 94.06 91 ASP A C 1
ATOM 655 O O . ASP A 1 91 ? -3.004 -15.773 -2.536 1.00 94.06 91 ASP A O 1
ATOM 659 N N . GLU A 1 92 ? -2.201 -17.778 -3.096 1.00 94.38 92 GLU A N 1
ATOM 660 C CA . GLU A 1 92 ? -1.114 -17.272 -3.949 1.00 94.38 92 GLU A CA 1
ATOM 661 C C . GLU A 1 92 ? -1.615 -16.478 -5.176 1.00 94.38 92 GLU A C 1
ATOM 663 O O . GLU A 1 92 ? -0.841 -15.827 -5.874 1.00 94.38 92 GLU A O 1
ATOM 668 N N . SER A 1 93 ? -2.925 -16.490 -5.447 1.00 95.06 93 SER A N 1
ATOM 669 C CA . SER A 1 93 ? -3.549 -15.719 -6.530 1.00 95.06 93 SER A CA 1
ATOM 670 C C . SER A 1 93 ? -3.645 -14.212 -6.242 1.00 95.06 93 SER A C 1
ATOM 672 O O . SER A 1 93 ? -4.062 -13.453 -7.125 1.00 95.06 93 SER A O 1
ATOM 674 N N . PHE A 1 94 ? -3.331 -13.772 -5.016 1.00 96.06 94 PHE A N 1
ATOM 675 C CA . PHE A 1 94 ? -3.238 -12.352 -4.677 1.00 96.06 94 PHE A CA 1
ATOM 676 C C . PHE A 1 94 ? -1.919 -11.749 -5.162 1.00 96.06 94 PHE A C 1
ATOM 678 O O . PHE A 1 94 ? -0.854 -12.345 -5.005 1.00 96.06 94 PHE A O 1
ATOM 685 N N . GLY A 1 95 ? -1.990 -10.532 -5.699 1.00 97.25 95 GLY A N 1
ATOM 686 C CA . GLY A 1 95 ? -0.825 -9.794 -6.177 1.00 97.25 95 GLY A CA 1
ATOM 687 C C . GLY A 1 95 ? -1.015 -8.281 -6.129 1.00 97.25 95 GLY A C 1
ATOM 688 O O . GLY A 1 95 ? -2.121 -7.772 -5.937 1.00 97.25 95 GLY A O 1
ATOM 689 N N . ILE A 1 96 ? 0.068 -7.548 -6.357 1.00 97.75 96 ILE A N 1
ATOM 690 C CA . ILE A 1 96 ? 0.088 -6.092 -6.437 1.00 97.75 96 ILE A CA 1
ATOM 691 C C . ILE A 1 96 ? -0.060 -5.673 -7.896 1.00 97.75 96 ILE A C 1
ATOM 693 O O . ILE A 1 96 ? 0.830 -5.864 -8.730 1.00 97.75 96 ILE A O 1
ATOM 697 N N . ARG A 1 97 ? -1.179 -5.022 -8.208 1.00 95.12 97 ARG A N 1
ATOM 698 C CA . ARG A 1 97 ? -1.313 -4.262 -9.443 1.00 95.12 97 ARG A CA 1
ATOM 699 C C . ARG A 1 97 ? -0.582 -2.938 -9.248 1.00 95.12 97 ARG A C 1
ATOM 701 O O . ARG A 1 97 ? -1.089 -2.016 -8.606 1.00 95.12 97 ARG A O 1
ATOM 708 N N . TRP A 1 98 ? 0.632 -2.876 -9.795 1.00 95.00 98 TRP A N 1
ATOM 709 C CA . TRP A 1 98 ? 1.495 -1.700 -9.703 1.00 95.00 98 TRP A CA 1
ATOM 710 C C . TRP A 1 98 ? 0.710 -0.415 -10.045 1.00 95.00 98 TRP A C 1
ATOM 712 O O . TRP A 1 98 ? 0.015 -0.388 -11.068 1.00 95.00 98 TRP A O 1
ATOM 722 N N . PRO A 1 99 ? 0.798 0.643 -9.213 1.00 94.06 99 PRO A N 1
ATOM 723 C CA . PRO A 1 99 ? 1.827 0.849 -8.184 1.00 94.06 99 PRO A CA 1
ATOM 724 C C . PRO A 1 99 ? 1.525 0.348 -6.762 1.00 94.06 99 PRO A C 1
ATOM 726 O O . PRO A 1 99 ? 2.458 0.201 -5.981 1.00 94.06 99 PRO A O 1
ATOM 729 N N . TYR A 1 100 ? 0.278 0.097 -6.373 1.00 95.88 100 TYR A N 1
ATOM 730 C CA . TYR A 1 100 ? -0.039 -0.320 -4.990 1.00 95.88 100 TYR A CA 1
ATOM 731 C C . TYR A 1 100 ? -1.476 -0.831 -4.816 1.00 95.88 100 TYR A C 1
ATOM 733 O O . TYR A 1 100 ? -1.926 -1.024 -3.690 1.00 95.88 100 TYR A O 1
ATOM 741 N N . ASP A 1 101 ? -2.220 -1.042 -5.903 1.00 95.62 101 ASP A N 1
ATOM 742 C CA . ASP A 1 101 ? -3.525 -1.691 -5.799 1.00 95.62 101 ASP A CA 1
ATOM 743 C C . ASP A 1 101 ? -3.322 -3.188 -5.552 1.00 95.62 101 ASP A C 1
ATOM 745 O O . ASP A 1 101 ? -2.377 -3.795 -6.054 1.00 95.62 101 ASP A O 1
ATOM 749 N N . ILE A 1 102 ? -4.247 -3.804 -4.831 1.00 96.31 102 ILE A N 1
ATOM 750 C CA . ILE A 1 102 ? -4.260 -5.243 -4.598 1.00 96.31 102 ILE A CA 1
ATOM 751 C C . ILE A 1 102 ? -5.246 -5.881 -5.561 1.00 96.31 102 ILE A C 1
ATOM 753 O O . ILE A 1 102 ? -6.395 -5.444 -5.680 1.00 96.31 102 ILE A O 1
ATOM 757 N N . CYS A 1 103 ? -4.798 -6.932 -6.235 1.00 94.56 103 CYS A N 1
ATOM 758 C CA . CYS A 1 103 ? -5.605 -7.703 -7.161 1.00 94.56 103 CYS A CA 1
ATOM 759 C C . CYS A 1 103 ? -5.709 -9.172 -6.754 1.00 94.56 103 CYS A C 1
ATOM 761 O O . CYS A 1 103 ? -4.815 -9.728 -6.120 1.00 94.56 103 CYS A O 1
ATOM 763 N N . TYR A 1 104 ? -6.821 -9.783 -7.146 1.00 93.56 104 TYR A N 1
ATOM 764 C CA . TYR A 1 104 ? -7.074 -11.212 -7.093 1.00 93.56 104 TYR A CA 1
ATOM 765 C C . TYR A 1 104 ? -7.441 -11.663 -8.503 1.00 93.56 104 TYR A C 1
ATOM 767 O O . TYR A 1 104 ? -8.442 -11.190 -9.042 1.00 93.56 104 TYR A O 1
ATOM 775 N N . LYS A 1 105 ? -6.630 -12.535 -9.120 1.00 89.12 105 LYS A N 1
ATOM 776 C CA . LYS A 1 105 ? -6.863 -13.027 -10.498 1.00 89.12 105 LYS A CA 1
ATOM 777 C C . LYS A 1 105 ? -7.195 -11.886 -11.482 1.00 89.12 105 LYS A C 1
ATOM 779 O O . LYS A 1 105 ? -8.227 -11.907 -12.146 1.00 89.12 105 LYS A O 1
ATOM 784 N N . ASP A 1 106 ? -6.343 -10.860 -11.504 1.00 83.38 106 ASP A N 1
ATOM 785 C CA . ASP A 1 106 ? -6.438 -9.642 -12.335 1.00 83.38 106 ASP A CA 1
ATOM 786 C C . ASP A 1 106 ? -7.553 -8.637 -11.987 1.00 83.38 106 ASP A C 1
ATOM 788 O O . ASP A 1 106 ? -7.570 -7.521 -12.518 1.00 83.38 106 ASP A O 1
ATOM 792 N N . GLN A 1 107 ? -8.445 -8.955 -11.047 1.00 89.56 107 GLN A N 1
ATOM 793 C CA . GLN A 1 107 ? -9.453 -8.020 -10.555 1.00 89.56 107 GLN A CA 1
ATOM 794 C C . GLN A 1 107 ? -8.927 -7.250 -9.346 1.00 89.56 107 GLN A C 1
ATOM 796 O O . GLN A 1 107 ? -8.455 -7.854 -8.387 1.00 89.56 107 GLN A O 1
ATOM 801 N N . VAL A 1 108 ? -9.029 -5.917 -9.347 1.00 90.81 108 VAL A N 1
ATOM 802 C CA . VAL A 1 108 ? -8.678 -5.138 -8.152 1.00 90.81 108 VAL A CA 1
ATOM 803 C C . VAL A 1 108 ? -9.740 -5.270 -7.082 1.00 90.81 108 VAL A C 1
ATOM 805 O O . VAL A 1 108 ? -10.919 -5.038 -7.336 1.00 90.81 108 VAL A O 1
ATOM 808 N N . ILE A 1 109 ? -9.276 -5.631 -5.890 1.00 92.56 109 ILE A N 1
ATOM 809 C CA . ILE A 1 109 ? -10.097 -5.868 -4.704 1.00 92.56 109 ILE A CA 1
ATOM 810 C C . ILE A 1 109 ? -9.872 -4.815 -3.618 1.00 92.56 109 ILE A C 1
ATOM 812 O O . ILE A 1 109 ? -10.756 -4.593 -2.797 1.00 92.56 109 ILE A O 1
ATOM 816 N N . ALA A 1 110 ? -8.711 -4.152 -3.616 1.00 93.94 110 ALA A N 1
ATOM 817 C CA . ALA A 1 110 ? -8.418 -3.054 -2.709 1.00 93.94 110 ALA A CA 1
ATOM 818 C C . ALA A 1 110 ? -7.522 -2.015 -3.385 1.00 93.94 110 ALA A C 1
ATOM 820 O O . ALA A 1 110 ? -6.555 -2.357 -4.067 1.00 93.94 110 ALA A O 1
ATOM 821 N N . SER A 1 111 ? -7.826 -0.746 -3.151 1.00 94.94 111 SER A N 1
ATOM 822 C CA . SER A 1 111 ? -7.024 0.389 -3.588 1.00 94.94 111 SER A CA 1
ATOM 823 C C . SER A 1 111 ? -6.419 1.099 -2.396 1.00 94.94 111 SER A C 1
ATOM 825 O O . SER A 1 111 ? -7.118 1.437 -1.441 1.00 94.94 111 SER A O 1
ATOM 827 N N . ILE A 1 112 ? -5.118 1.354 -2.478 1.00 96.69 112 ILE A N 1
ATOM 828 C CA . ILE A 1 112 ? -4.335 1.988 -1.419 1.00 96.69 112 ILE A CA 1
ATOM 829 C C . ILE A 1 112 ? -3.997 3.410 -1.857 1.00 96.69 112 ILE A C 1
ATOM 831 O O . ILE A 1 112 ? -3.657 3.656 -3.008 1.00 96.69 112 ILE A O 1
ATOM 835 N N . LYS A 1 113 ? -4.091 4.376 -0.950 1.00 95.69 113 LYS A N 1
ATOM 836 C CA . LYS A 1 113 ? -3.638 5.753 -1.159 1.00 95.69 113 LYS A CA 1
ATOM 837 C C . LYS A 1 113 ? -2.914 6.219 0.087 1.00 95.69 113 LYS A C 1
ATOM 839 O O . LYS A 1 113 ? -3.346 5.921 1.192 1.00 95.69 113 LYS A O 1
ATOM 844 N N . ALA A 1 114 ? -1.847 6.985 -0.083 1.00 96.38 114 ALA A N 1
ATOM 845 C CA . ALA A 1 114 ? -1.123 7.568 1.036 1.00 96.38 114 ALA A CA 1
ATOM 846 C C . ALA A 1 114 ? -0.959 9.074 0.835 1.00 96.38 114 ALA A C 1
ATOM 848 O O . ALA A 1 114 ? -0.542 9.521 -0.233 1.00 96.38 114 ALA A O 1
ATOM 849 N N . THR A 1 115 ? -1.253 9.839 1.881 1.00 96.44 115 THR A N 1
ATOM 850 C CA . THR A 1 115 ? -1.014 11.281 1.943 1.00 96.44 115 THR A CA 1
ATOM 851 C C . THR A 1 115 ? -0.125 11.563 3.138 1.00 96.44 115 THR A C 1
ATOM 853 O O . THR A 1 115 ? -0.489 11.251 4.267 1.00 96.44 115 THR A O 1
ATOM 856 N N . ALA A 1 116 ? 1.040 12.156 2.905 1.00 94.44 116 ALA A N 1
ATOM 857 C CA . ALA A 1 116 ? 1.961 12.516 3.972 1.00 94.44 116 ALA A CA 1
ATOM 858 C C . ALA A 1 116 ? 1.791 13.969 4.424 1.00 94.44 116 ALA A C 1
ATOM 860 O O . ALA A 1 116 ? 1.332 14.826 3.666 1.00 94.44 116 ALA A O 1
ATOM 861 N N . GLY A 1 117 ? 2.213 14.247 5.652 1.00 92.44 117 GLY A N 1
ATOM 862 C CA . GLY A 1 117 ? 2.254 15.586 6.217 1.00 92.44 117 GLY A CA 1
ATOM 863 C C . GLY A 1 117 ? 3.308 15.717 7.311 1.00 92.44 117 GLY A C 1
ATOM 864 O O . GLY A 1 117 ? 4.020 14.768 7.640 1.00 92.44 117 GLY A O 1
ATOM 865 N N . TYR A 1 118 ? 3.418 16.928 7.847 1.00 91.62 118 TYR A N 1
ATOM 866 C CA . TYR A 1 118 ? 4.328 17.259 8.937 1.00 91.62 118 TYR A CA 1
ATOM 867 C C . TYR A 1 118 ? 3.581 18.046 10.013 1.00 91.62 118 TYR A C 1
ATOM 869 O O . TYR A 1 118 ? 2.841 18.977 9.688 1.00 91.62 118 TYR A O 1
ATOM 877 N N . GLN A 1 119 ? 3.795 17.682 11.276 1.00 87.31 119 GLN A N 1
ATOM 878 C CA . GLN A 1 119 ? 3.318 18.428 12.442 1.00 87.31 119 GLN A CA 1
ATOM 879 C C . GLN A 1 119 ? 4.395 18.418 13.542 1.00 87.31 119 GLN A C 1
ATOM 881 O O . GLN A 1 119 ? 5.392 19.124 13.418 1.00 87.31 119 GLN A O 1
ATOM 886 N N . GLU A 1 120 ? 4.246 17.600 14.588 1.00 81.38 120 GLU A N 1
ATOM 887 C CA . GLU A 1 120 ? 5.291 17.358 15.602 1.00 81.38 120 GLU A CA 1
ATOM 888 C C . GLU A 1 120 ? 6.354 16.357 15.110 1.00 81.38 120 GLU A C 1
ATOM 890 O O . GLU A 1 120 ? 7.410 16.184 15.713 1.00 81.38 120 GLU A O 1
ATOM 895 N N . GLY A 1 121 ? 6.081 15.730 13.968 1.00 88.88 121 GLY A N 1
ATOM 896 C CA . GLY A 1 121 ? 6.959 14.846 13.221 1.00 88.88 121 GLY A CA 1
ATOM 897 C C . GLY A 1 121 ? 6.374 14.574 11.837 1.00 88.88 121 GLY A C 1
ATOM 898 O O . GLY A 1 121 ? 5.321 15.109 11.472 1.00 88.88 121 GLY A O 1
ATOM 899 N N . MET A 1 122 ? 7.065 13.743 11.058 1.00 94.38 122 MET A N 1
ATOM 900 C CA . MET A 1 122 ? 6.519 13.228 9.804 1.00 94.38 122 MET A CA 1
ATOM 901 C C . MET A 1 122 ? 5.364 12.275 10.112 1.00 94.38 122 MET A C 1
ATOM 903 O O . MET A 1 122 ? 5.477 11.429 10.996 1.00 94.38 122 MET A O 1
ATOM 907 N N . PHE A 1 123 ? 4.282 12.360 9.352 1.00 96.00 123 PHE A N 1
ATOM 908 C CA . PHE A 1 123 ? 3.204 11.380 9.406 1.00 96.00 123 PHE A CA 1
ATOM 909 C C . PHE A 1 123 ? 2.717 11.038 7.999 1.00 96.00 123 PHE A C 1
ATOM 911 O O . PHE A 1 123 ? 2.931 11.790 7.043 1.00 96.00 123 PHE A O 1
ATOM 918 N N . ALA A 1 124 ? 2.029 9.910 7.879 1.00 97.38 124 ALA A N 1
ATOM 919 C CA . ALA A 1 124 ? 1.271 9.533 6.702 1.00 97.38 124 ALA A CA 1
ATOM 920 C C . ALA A 1 124 ? -0.131 9.069 7.093 1.00 97.38 124 ALA A C 1
ATOM 922 O O . ALA A 1 124 ? -0.322 8.394 8.099 1.00 97.38 124 ALA A O 1
ATOM 923 N N . VAL A 1 125 ? -1.105 9.425 6.268 1.00 98.06 125 VAL A N 1
ATOM 924 C CA . VAL A 1 125 ? -2.458 8.883 6.295 1.00 98.06 125 VAL A CA 1
ATOM 925 C C . VAL A 1 125 ? -2.577 7.903 5.148 1.00 98.06 125 VAL A C 1
ATOM 927 O O . VAL A 1 125 ? -2.448 8.292 3.986 1.00 98.06 125 VAL A O 1
ATOM 930 N N . VAL A 1 126 ? -2.821 6.643 5.477 1.00 98.25 126 VAL A N 1
ATOM 931 C CA . VAL A 1 126 ? -2.979 5.562 4.507 1.00 98.25 126 VAL A CA 1
ATOM 932 C C . VAL A 1 126 ? -4.453 5.192 4.431 1.00 98.25 126 VAL A C 1
ATOM 934 O O . VAL A 1 126 ? -5.001 4.676 5.400 1.00 98.25 126 VAL A O 1
ATOM 937 N N . SER A 1 127 ? -5.088 5.473 3.295 1.00 97.00 127 SER A N 1
ATOM 938 C CA . SER A 1 127 ? -6.462 5.077 2.981 1.00 97.00 127 SER A CA 1
ATOM 939 C C . SER A 1 127 ? -6.466 3.780 2.179 1.00 97.00 127 SER A C 1
ATOM 941 O O . SER A 1 127 ? -5.728 3.645 1.202 1.00 97.00 127 SER A O 1
ATOM 943 N N . ILE A 1 128 ? -7.298 2.835 2.602 1.00 96.19 128 ILE A N 1
ATOM 944 C CA . ILE A 1 128 ? -7.577 1.583 1.910 1.00 96.19 128 ILE A CA 1
ATOM 945 C C . ILE A 1 128 ? -9.072 1.555 1.620 1.00 96.19 128 ILE A C 1
ATOM 947 O O . ILE A 1 128 ? -9.885 1.624 2.542 1.00 96.19 128 ILE A O 1
ATOM 951 N N . ALA A 1 129 ? -9.416 1.456 0.340 1.00 94.25 129 ALA A N 1
ATOM 952 C CA . ALA A 1 129 ? -10.782 1.312 -0.140 1.00 94.25 129 ALA A CA 1
ATOM 953 C C . ALA A 1 129 ? -10.953 -0.064 -0.785 1.00 94.25 129 ALA A C 1
ATOM 955 O O . ALA A 1 129 ? -10.188 -0.417 -1.681 1.00 94.25 129 ALA A O 1
ATOM 956 N N . ALA A 1 130 ? -11.938 -0.834 -0.339 1.00 91.94 130 ALA A N 1
ATOM 957 C CA . ALA A 1 130 ? -12.167 -2.203 -0.789 1.00 91.94 130 ALA A CA 1
ATOM 958 C C . ALA A 1 130 ? -13.641 -2.595 -0.649 1.00 91.94 130 ALA A C 1
ATOM 960 O O . ALA A 1 130 ? -14.436 -1.869 -0.047 1.00 91.94 130 ALA A O 1
ATOM 961 N N . ASP A 1 131 ? -13.987 -3.767 -1.173 1.00 87.38 131 ASP A N 1
ATOM 962 C CA . ASP A 1 131 ? -15.252 -4.416 -0.845 1.00 87.38 131 ASP A CA 1
ATOM 963 C C . ASP A 1 131 ? -15.205 -5.014 0.574 1.00 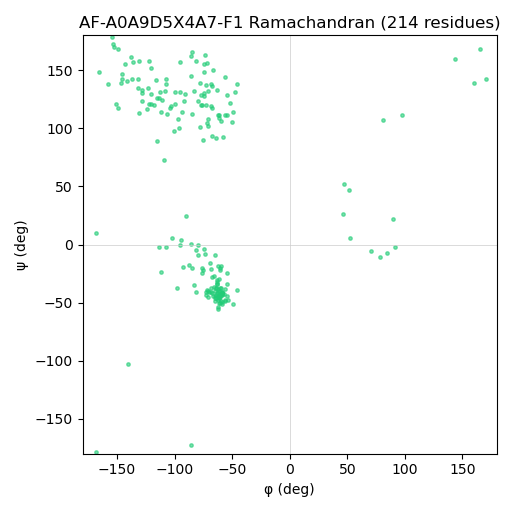87.38 131 ASP A C 1
ATOM 965 O O . ASP A 1 131 ? -14.257 -5.720 0.941 1.00 87.38 131 ASP A O 1
ATOM 969 N N . SER A 1 132 ? -16.222 -4.721 1.391 1.00 84.56 132 SER A N 1
ATOM 970 C CA . SER A 1 132 ? -16.273 -5.193 2.780 1.00 84.56 132 SER A CA 1
ATOM 971 C C . SER A 1 132 ? -16.393 -6.707 2.888 1.00 84.56 132 SER A C 1
ATOM 973 O O . SER A 1 132 ? -15.818 -7.283 3.806 1.00 84.56 132 SER A O 1
ATOM 975 N N . GLU A 1 133 ? -17.141 -7.357 1.993 1.00 84.31 133 GLU A N 1
ATOM 976 C CA . GLU A 1 133 ? -17.409 -8.796 2.080 1.00 84.31 133 GLU A CA 1
ATOM 977 C C . GLU A 1 133 ? -16.150 -9.592 1.723 1.00 84.31 133 GLU A C 1
ATOM 979 O O . GLU A 1 133 ? -15.755 -10.503 2.459 1.00 84.31 133 GLU A O 1
ATOM 984 N N . ALA A 1 134 ? -15.454 -9.166 0.665 1.00 84.00 134 ALA A N 1
ATOM 985 C CA . ALA A 1 134 ? -14.156 -9.697 0.279 1.00 84.00 134 ALA A CA 1
ATOM 986 C C . ALA A 1 134 ? -13.144 -9.587 1.430 1.00 84.00 134 ALA A C 1
ATOM 988 O O . ALA A 1 134 ? -12.487 -10.571 1.770 1.00 84.00 134 ALA A O 1
ATOM 989 N N . LEU A 1 135 ? -13.045 -8.425 2.086 1.00 84.69 135 LEU A N 1
ATOM 990 C CA . LEU A 1 135 ? -12.126 -8.263 3.213 1.00 84.69 135 LEU A CA 1
ATOM 991 C C . LEU A 1 135 ? -12.569 -9.031 4.467 1.00 84.69 135 LEU A C 1
ATOM 993 O O . LEU A 1 135 ? -11.722 -9.646 5.111 1.00 84.69 135 LEU A O 1
ATOM 997 N N . CYS A 1 136 ? -13.858 -9.062 4.812 1.00 86.00 136 CYS A N 1
ATOM 998 C CA . CYS A 1 136 ? -14.370 -9.852 5.940 1.00 86.00 136 CYS A CA 1
ATOM 999 C C . CYS A 1 136 ? -13.972 -11.328 5.821 1.00 86.00 136 CYS A C 1
ATOM 1001 O O . CYS A 1 136 ? -13.475 -11.910 6.790 1.00 86.00 136 CYS A O 1
ATOM 1003 N N . SER A 1 137 ? -14.108 -11.905 4.620 1.00 86.06 137 SER A N 1
ATOM 1004 C CA . SER A 1 137 ? -13.710 -13.289 4.355 1.00 86.06 137 SER A CA 1
ATOM 1005 C C . SER A 1 137 ? -12.215 -13.511 4.570 1.00 86.06 137 SER A C 1
ATOM 1007 O O . SER A 1 137 ? -11.828 -14.547 5.103 1.00 86.06 137 SER A O 1
ATOM 1009 N N . VAL A 1 138 ? -11.361 -12.567 4.164 1.00 86.19 138 VAL A N 1
ATOM 1010 C CA . VAL A 1 138 ? -9.908 -12.747 4.278 1.00 86.19 138 VAL A CA 1
ATOM 1011 C C . VAL A 1 138 ? -9.372 -12.350 5.653 1.00 86.19 138 VAL A C 1
ATOM 1013 O O . VAL A 1 138 ? -8.319 -12.827 6.056 1.00 86.19 138 VAL A O 1
ATOM 1016 N N . PHE A 1 139 ? -10.079 -11.539 6.432 1.00 87.88 139 PHE A N 1
ATOM 1017 C CA . PHE A 1 139 ? -9.685 -11.208 7.805 1.00 87.88 139 PHE A CA 1
ATOM 1018 C C . PHE A 1 139 ? -10.338 -12.106 8.863 1.00 87.88 139 PHE A C 1
ATOM 1020 O O . PHE A 1 139 ? -10.111 -11.882 10.058 1.00 87.88 139 PHE A O 1
ATOM 1027 N N . ASP A 1 140 ? -11.113 -13.116 8.453 1.00 87.88 140 ASP A N 1
ATOM 1028 C CA . ASP A 1 140 ? -11.876 -14.001 9.339 1.00 87.88 140 ASP A CA 1
ATOM 1029 C C . ASP A 1 140 ? -12.734 -13.180 10.327 1.00 87.88 140 ASP A C 1
ATOM 1031 O O . ASP A 1 140 ? -12.687 -13.366 11.546 1.00 87.88 140 ASP A O 1
ATOM 1035 N N . VAL A 1 141 ? -13.445 -12.174 9.801 1.00 87.62 141 VAL A N 1
ATOM 1036 C CA . VAL A 1 141 ? -14.327 -11.277 10.563 1.00 87.62 141 VAL A CA 1
ATOM 1037 C C . VAL A 1 141 ? -15.763 -11.478 10.097 1.00 87.62 141 VAL A C 1
ATOM 1039 O O . VAL A 1 141 ? -16.060 -11.359 8.914 1.00 87.62 141 VAL A O 1
ATOM 1042 N N . THR A 1 142 ? -16.667 -11.756 11.034 1.00 85.44 142 THR A N 1
ATOM 1043 C CA . THR A 1 142 ? -18.097 -11.931 10.750 1.00 85.44 142 THR A CA 1
ATOM 1044 C C . THR A 1 142 ? -18.843 -10.630 11.021 1.00 85.44 142 THR A C 1
ATOM 1046 O O . THR A 1 142 ? -18.977 -10.247 12.182 1.00 85.44 142 THR A O 1
ATOM 1049 N N . ASP A 1 143 ? -19.285 -9.949 9.959 1.00 77.06 143 ASP A N 1
ATOM 1050 C CA . ASP A 1 143 ? -20.182 -8.777 9.960 1.00 77.06 143 ASP A CA 1
ATOM 1051 C C . ASP A 1 143 ? -19.857 -7.666 10.978 1.00 77.06 143 ASP A C 1
ATOM 1053 O O . ASP A 1 143 ? -20.724 -6.896 11.391 1.00 77.06 143 ASP A O 1
ATOM 1057 N N . ASN A 1 144 ? -18.590 -7.550 11.383 1.00 88.31 144 ASN A N 1
ATOM 1058 C CA . ASN A 1 144 ? -18.119 -6.522 12.303 1.00 88.31 144 ASN A CA 1
ATOM 1059 C C . ASN A 1 144 ? -17.136 -5.599 11.582 1.00 88.31 144 ASN A C 1
ATOM 1061 O O . ASN A 1 144 ? -15.924 -5.816 11.571 1.00 88.31 144 ASN A O 1
ATOM 1065 N N . THR A 1 145 ? -17.678 -4.552 10.971 1.00 89.00 145 THR A N 1
ATOM 1066 C CA . THR A 1 145 ? -16.918 -3.606 10.146 1.00 89.00 145 THR A CA 1
ATOM 1067 C C . THR A 1 145 ? -15.924 -2.774 10.954 1.00 89.00 145 THR A C 1
ATOM 1069 O O . THR A 1 145 ? -14.887 -2.387 10.424 1.00 89.00 145 THR A O 1
ATOM 1072 N N . GLU A 1 146 ? -16.197 -2.530 12.238 1.00 92.31 146 GLU A N 1
ATOM 1073 C CA . GLU A 1 146 ? -15.263 -1.846 13.139 1.00 92.31 146 GLU A CA 1
ATOM 1074 C C . GLU A 1 146 ? -14.060 -2.739 13.466 1.00 92.31 146 GLU A C 1
ATOM 1076 O O . GLU A 1 146 ? -12.912 -2.304 13.371 1.00 92.31 146 GLU A O 1
ATOM 1081 N N . LEU A 1 147 ? -14.302 -4.019 13.774 1.00 94.00 147 LEU A N 1
ATOM 1082 C CA . LEU A 1 147 ? -13.234 -4.999 13.970 1.00 94.00 147 LEU A CA 1
ATOM 1083 C C . LEU A 1 147 ? -12.420 -5.197 12.687 1.00 94.00 147 LEU A C 1
ATOM 1085 O O . LEU A 1 147 ? -11.198 -5.319 12.758 1.00 94.00 147 LEU A O 1
ATOM 1089 N N . LEU A 1 148 ? -13.077 -5.201 11.524 1.00 94.38 148 LEU A N 1
ATOM 1090 C CA . LEU A 1 148 ? -12.399 -5.250 10.233 1.00 94.38 148 LEU A CA 1
ATOM 1091 C C . LEU A 1 148 ? -11.490 -4.027 10.037 1.00 94.38 148 LEU A C 1
ATOM 1093 O O . LEU A 1 148 ? -10.309 -4.196 9.743 1.00 94.38 148 LEU A O 1
ATOM 1097 N N . ALA A 1 149 ? -12.007 -2.812 10.250 1.00 95.38 149 ALA A N 1
ATOM 1098 C CA . ALA A 1 149 ? -11.226 -1.576 10.174 1.00 95.38 149 ALA A CA 1
ATOM 1099 C C . ALA A 1 149 ? -10.032 -1.585 11.122 1.00 95.38 149 ALA A C 1
ATOM 1101 O O . ALA A 1 149 ? -8.925 -1.245 10.706 1.00 95.38 149 ALA A O 1
ATOM 1102 N N . LYS A 1 150 ? -10.223 -2.072 12.349 1.00 96.56 150 LYS A N 1
ATOM 1103 C CA . LYS A 1 150 ? -9.136 -2.245 13.307 1.00 96.56 150 LYS A CA 1
ATOM 1104 C C . LYS A 1 150 ? -8.065 -3.211 12.793 1.00 96.56 150 LYS A C 1
ATOM 1106 O O . LYS A 1 150 ? -6.897 -2.844 12.789 1.00 96.56 150 LYS A O 1
ATOM 1111 N N . LYS A 1 151 ? -8.435 -4.405 12.312 1.00 96.62 151 LYS A N 1
ATOM 1112 C CA . LYS A 1 151 ? -7.464 -5.384 11.781 1.00 96.62 151 LYS A CA 1
ATOM 1113 C C . LYS A 1 151 ? -6.706 -4.852 10.562 1.00 96.62 151 LYS A C 1
ATOM 1115 O O . LYS A 1 151 ? -5.500 -5.057 10.447 1.00 96.62 151 LYS A O 1
ATOM 1120 N N . VAL A 1 152 ? -7.398 -4.155 9.659 1.00 96.69 152 VAL A N 1
ATOM 1121 C CA . VAL A 1 152 ? -6.766 -3.517 8.495 1.00 96.69 152 VAL A CA 1
ATOM 1122 C C . VAL A 1 152 ? -5.795 -2.422 8.945 1.00 96.69 152 VAL A C 1
ATOM 1124 O O . VAL A 1 152 ? -4.671 -2.362 8.451 1.00 96.69 152 VAL A O 1
ATOM 1127 N N . SER A 1 153 ? -6.189 -1.595 9.915 1.00 98.00 153 SER A N 1
ATOM 1128 C CA . SER A 1 153 ? -5.333 -0.556 10.492 1.00 98.00 153 SER A CA 1
ATOM 1129 C C . SER A 1 153 ? -4.091 -1.139 11.176 1.00 98.00 153 SER A C 1
ATOM 1131 O O . SER A 1 153 ? -2.973 -0.688 10.928 1.00 98.00 153 SER A O 1
ATOM 1133 N N . GLU A 1 154 ? -4.253 -2.203 11.964 1.00 98.19 154 GLU A N 1
ATOM 1134 C CA . GLU A 1 154 ? -3.147 -2.928 12.599 1.00 98.19 154 GLU A CA 1
ATOM 1135 C C . GLU A 1 154 ? -2.161 -3.479 11.561 1.00 98.19 154 GLU A C 1
ATOM 1137 O O . GLU A 1 154 ? -0.949 -3.351 11.743 1.00 98.19 154 GLU A O 1
ATOM 1142 N N . LEU A 1 155 ? -2.656 -4.014 10.439 1.00 98.12 155 LEU A N 1
ATOM 1143 C CA . LEU A 1 155 ? -1.812 -4.494 9.344 1.00 98.12 155 LEU A CA 1
ATOM 1144 C C . LEU A 1 155 ? -1.029 -3.354 8.672 1.00 98.12 155 LEU A C 1
ATOM 1146 O O . LEU A 1 155 ? 0.158 -3.517 8.378 1.00 98.12 155 LEU A O 1
ATOM 1150 N N . VAL A 1 156 ? -1.650 -2.186 8.471 1.00 98.44 156 VAL A N 1
ATOM 1151 C CA . VAL A 1 156 ? -0.966 -0.978 7.971 1.00 98.44 156 VAL A CA 1
ATOM 1152 C C . VAL A 1 156 ? 0.171 -0.584 8.916 1.00 98.44 156 VAL A C 1
ATOM 1154 O O . VAL A 1 156 ? 1.313 -0.422 8.480 1.00 98.44 156 VAL A O 1
ATOM 1157 N N . VAL A 1 157 ? -0.120 -0.480 10.216 1.00 98.56 157 VAL A N 1
ATOM 1158 C CA . VAL A 1 157 ? 0.865 -0.107 11.241 1.00 98.56 157 VAL A CA 1
ATOM 1159 C C . VAL A 1 157 ? 1.999 -1.125 11.313 1.00 98.56 157 VAL A C 1
ATOM 1161 O O . VAL A 1 157 ? 3.167 -0.736 11.368 1.00 98.56 157 VAL A O 1
ATOM 1164 N N . GLN A 1 158 ? 1.683 -2.421 11.282 1.00 98.3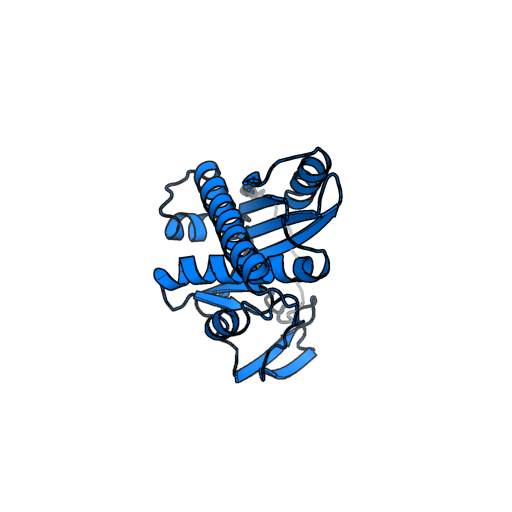8 158 GLN A N 1
ATOM 1165 C CA . GLN A 1 158 ? 2.674 -3.492 11.306 1.00 98.38 158 GLN A CA 1
ATOM 1166 C C . GLN A 1 158 ? 3.599 -3.422 10.088 1.00 98.38 158 GLN A C 1
ATOM 1168 O O . GLN A 1 158 ? 4.819 -3.487 10.249 1.00 98.38 158 GLN A O 1
ATOM 1173 N N . SER A 1 159 ? 3.035 -3.236 8.892 1.00 98.19 159 SER A N 1
ATOM 1174 C CA . SER A 1 159 ? 3.792 -3.153 7.637 1.00 98.19 159 SER A CA 1
ATOM 1175 C C . SER A 1 159 ? 4.800 -2.004 7.676 1.00 98.19 159 SER A C 1
ATOM 1177 O O . SER A 1 159 ? 5.992 -2.206 7.433 1.00 98.19 159 SER A O 1
ATOM 1179 N N . VAL A 1 160 ? 4.350 -0.808 8.076 1.00 98.25 160 VAL A N 1
ATOM 1180 C CA . VAL A 1 160 ? 5.234 0.359 8.203 1.00 98.25 160 VAL A CA 1
ATOM 1181 C C . VAL A 1 160 ? 6.272 0.141 9.304 1.00 98.25 160 VAL A C 1
ATOM 1183 O O . VAL A 1 160 ? 7.454 0.382 9.078 1.00 98.25 160 VAL A O 1
ATOM 1186 N N . SER A 1 161 ? 5.876 -0.385 10.464 1.00 97.69 161 SER A N 1
ATOM 1187 C CA . SER A 1 161 ? 6.786 -0.601 11.598 1.00 97.69 161 SER A CA 1
ATOM 1188 C C . SER A 1 161 ? 7.932 -1.560 11.266 1.00 97.69 161 SER A C 1
ATOM 1190 O O . SER A 1 161 ? 9.079 -1.304 11.639 1.00 97.69 161 SER A O 1
ATOM 1192 N N . VAL A 1 162 ? 7.647 -2.658 10.556 1.00 97.06 162 VAL A N 1
ATOM 1193 C CA . VAL A 1 162 ? 8.668 -3.621 10.110 1.00 97.06 162 VAL A CA 1
ATOM 1194 C C . VAL A 1 162 ? 9.654 -2.951 9.156 1.00 97.06 162 VAL A C 1
ATOM 1196 O O . VAL A 1 162 ? 10.869 -3.050 9.350 1.00 97.06 162 VAL A O 1
ATOM 1199 N N . TRP A 1 163 ? 9.148 -2.216 8.170 1.00 97.06 163 TRP A N 1
ATOM 1200 C CA . TRP A 1 163 ? 9.984 -1.491 7.220 1.00 97.06 163 TRP A CA 1
ATOM 1201 C C . TRP A 1 163 ? 10.835 -0.402 7.887 1.00 97.06 163 TRP A C 1
ATOM 1203 O O . TRP A 1 163 ? 12.032 -0.301 7.615 1.00 97.06 163 TRP A O 1
ATOM 1213 N N . GLU A 1 164 ? 10.292 0.368 8.832 1.00 95.62 164 GLU A N 1
ATOM 1214 C CA . GLU A 1 164 ? 11.078 1.375 9.551 1.00 95.62 164 GLU A CA 1
ATOM 1215 C C . GLU A 1 164 ? 12.263 0.764 10.303 1.00 95.62 164 GLU A C 1
ATOM 1217 O O . GLU A 1 164 ? 13.343 1.358 10.375 1.00 95.62 164 GLU A O 1
ATOM 1222 N N . GLN A 1 165 ? 12.083 -0.425 10.883 1.00 95.19 165 GLN A N 1
ATOM 1223 C CA . GLN A 1 165 ? 13.177 -1.139 11.535 1.00 95.19 165 GLN A CA 1
ATOM 1224 C C . GLN A 1 165 ? 14.265 -1.529 10.530 1.00 95.19 165 GLN A C 1
ATOM 1226 O O . GLN A 1 165 ? 15.448 -1.449 10.865 1.00 95.19 165 GLN A O 1
ATOM 1231 N N . GLN A 1 166 ? 13.895 -1.911 9.304 1.00 94.62 166 GLN A N 1
ATOM 1232 C CA . GLN A 1 166 ? 14.855 -2.171 8.228 1.00 94.62 166 GLN A CA 1
ATOM 1233 C C . 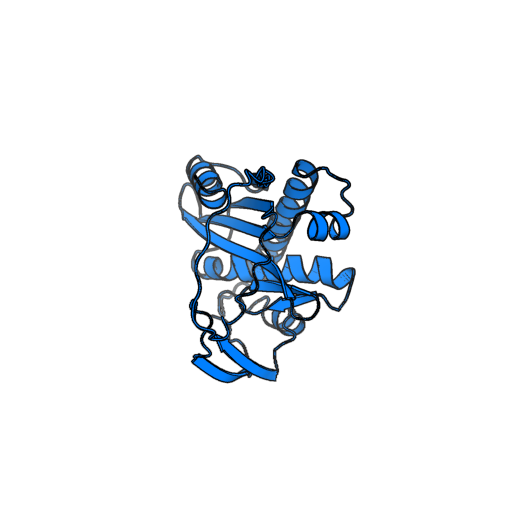GLN A 1 166 ? 15.602 -0.889 7.838 1.00 94.62 166 GLN A C 1
ATOM 1235 O O . GLN A 1 166 ? 16.832 -0.901 7.791 1.00 94.62 166 GLN A O 1
ATOM 1240 N N . VAL A 1 167 ? 14.895 0.234 7.667 1.00 94.94 167 VAL A N 1
ATOM 1241 C CA . VAL A 1 167 ? 15.493 1.550 7.373 1.00 94.94 167 VAL A CA 1
ATOM 1242 C C . VAL A 1 167 ? 16.516 1.947 8.439 1.00 94.94 167 VAL A C 1
ATOM 1244 O O . VAL A 1 167 ? 17.657 2.293 8.122 1.00 94.94 167 VAL A O 1
ATOM 1247 N N . LYS A 1 168 ? 16.151 1.828 9.721 1.00 92.81 168 LYS A N 1
ATOM 1248 C CA . LYS A 1 168 ? 17.033 2.147 10.858 1.00 92.81 168 LYS A CA 1
ATOM 1249 C C . LYS A 1 168 ? 18.289 1.260 10.888 1.00 92.81 168 LYS A C 1
ATOM 1251 O O . LYS A 1 168 ? 19.340 1.706 11.350 1.00 92.81 168 LYS A O 1
ATOM 1256 N N . ARG A 1 169 ? 18.213 0.023 10.378 1.00 93.44 169 ARG A N 1
ATOM 1257 C CA . ARG A 1 169 ? 19.351 -0.913 10.285 1.00 93.44 169 ARG A CA 1
ATOM 1258 C C . ARG A 1 169 ? 20.230 -0.689 9.051 1.00 93.44 169 ARG A C 1
ATOM 1260 O O . ARG A 1 169 ? 21.439 -0.872 9.157 1.00 93.44 169 ARG A O 1
ATOM 1267 N N . ALA A 1 170 ? 19.657 -0.293 7.913 1.00 87.88 170 ALA A N 1
ATOM 1268 C CA . ALA A 1 170 ? 20.344 -0.230 6.619 1.00 87.88 170 ALA A CA 1
ATOM 1269 C C . ALA A 1 170 ? 21.439 0.852 6.522 1.00 87.88 170 ALA A C 1
ATOM 1271 O O . ALA A 1 170 ? 22.328 0.744 5.677 1.00 87.88 170 ALA A O 1
ATOM 1272 N N . ARG A 1 171 ? 21.400 1.888 7.381 1.00 77.88 171 ARG A N 1
ATOM 1273 C CA . ARG A 1 171 ? 22.391 2.992 7.501 1.00 77.88 171 ARG A CA 1
ATOM 1274 C C . ARG A 1 171 ? 22.743 3.742 6.202 1.00 77.88 171 ARG A C 1
ATOM 1276 O O . ARG A 1 171 ? 23.616 4.604 6.221 1.00 77.88 171 ARG A O 1
ATOM 1283 N N . SER A 1 172 ? 22.079 3.450 5.091 1.00 85.62 172 SER A N 1
ATOM 1284 C CA . SER A 1 172 ? 22.313 4.034 3.774 1.00 85.62 172 SER A CA 1
ATOM 1285 C C . SER A 1 172 ? 20.986 4.162 3.036 1.00 85.62 172 SER A C 1
ATOM 1287 O O . SER A 1 172 ? 20.077 3.359 3.240 1.00 85.62 172 SER A O 1
ATOM 1289 N N . PHE A 1 173 ? 20.869 5.202 2.214 1.00 89.62 173 PHE A N 1
ATOM 1290 C CA . PHE A 1 173 ? 19.686 5.471 1.406 1.00 89.62 173 PHE A CA 1
ATOM 1291 C C . PHE A 1 173 ? 20.035 5.276 -0.066 1.00 89.62 173 PHE A C 1
ATOM 1293 O O . PHE A 1 173 ? 20.843 6.026 -0.610 1.00 89.62 173 PHE A O 1
ATOM 1300 N N . ALA A 1 174 ? 19.435 4.265 -0.689 1.00 91.00 174 ALA A N 1
ATOM 1301 C CA . ALA A 1 174 ? 19.593 3.974 -2.115 1.00 91.00 174 ALA A CA 1
ATOM 1302 C C . ALA A 1 174 ? 18.339 4.322 -2.941 1.00 91.00 174 ALA A C 1
ATOM 1304 O O . ALA A 1 174 ? 18.352 4.171 -4.155 1.00 91.00 174 ALA A O 1
ATOM 1305 N N . GLY A 1 175 ? 17.273 4.783 -2.283 1.00 93.62 175 GLY A N 1
ATOM 1306 C CA . GLY A 1 175 ? 15.970 5.084 -2.872 1.00 93.62 175 GLY A CA 1
ATOM 1307 C C . GLY A 1 175 ? 14.834 4.724 -1.901 1.00 93.62 175 GLY A C 1
ATOM 1308 O O . GLY A 1 175 ? 15.067 3.935 -0.977 1.00 93.62 175 GLY A O 1
ATOM 1309 N N . PRO A 1 176 ? 13.623 5.289 -2.069 1.00 92.31 176 PRO A N 1
ATOM 1310 C CA . PRO A 1 176 ? 12.488 5.067 -1.177 1.00 92.31 176 PRO A CA 1
ATOM 1311 C C . PRO A 1 176 ? 12.161 3.587 -0.976 1.00 92.31 176 PRO A C 1
ATOM 1313 O O . PRO A 1 176 ? 12.036 3.136 0.163 1.00 92.31 176 PRO A O 1
ATOM 1316 N N . ILE A 1 177 ? 12.078 2.818 -2.067 1.00 95.38 177 ILE A N 1
ATOM 1317 C CA . ILE A 1 177 ? 11.653 1.411 -2.015 1.00 95.38 177 ILE A CA 1
ATOM 1318 C C . ILE A 1 177 ? 12.817 0.422 -2.108 1.00 95.38 177 ILE A C 1
ATOM 1320 O O . ILE A 1 177 ? 12.594 -0.783 -2.137 1.00 95.38 177 ILE A O 1
ATOM 1324 N N . ALA A 1 178 ? 14.066 0.897 -2.101 1.00 95.69 178 ALA A N 1
ATOM 1325 C CA . ALA A 1 178 ? 15.246 0.058 -2.314 1.00 95.69 178 ALA A CA 1
ATOM 1326 C C . ALA A 1 178 ? 15.336 -1.145 -1.355 1.00 95.69 178 ALA A C 1
ATOM 1328 O O . ALA A 1 178 ? 15.793 -2.212 -1.753 1.00 95.69 178 ALA A O 1
ATOM 1329 N N . LEU A 1 179 ? 14.877 -0.989 -0.108 1.00 95.38 179 LEU A N 1
ATOM 1330 C CA . LEU A 1 179 ? 14.908 -2.054 0.904 1.00 95.38 179 LEU A CA 1
ATOM 1331 C C . LEU A 1 179 ? 13.837 -3.130 0.713 1.00 95.38 179 LEU A C 1
ATOM 1333 O O . LEU A 1 179 ? 13.997 -4.220 1.247 1.00 95.38 179 LEU A O 1
ATOM 1337 N N . ILE A 1 180 ? 12.769 -2.822 -0.023 1.00 96.44 180 ILE A N 1
ATOM 1338 C CA . ILE A 1 180 ? 11.635 -3.728 -0.244 1.00 96.44 180 ILE A CA 1
ATOM 1339 C C . ILE A 1 180 ? 11.513 -4.171 -1.703 1.00 96.44 180 ILE A C 1
ATOM 1341 O O . ILE A 1 180 ? 10.620 -4.942 -2.024 1.00 96.44 180 ILE A O 1
ATOM 1345 N N . LEU A 1 181 ? 12.374 -3.672 -2.597 1.00 96.00 181 LEU A N 1
ATOM 1346 C CA . LEU A 1 181 ? 12.198 -3.810 -4.043 1.00 96.00 181 LEU A CA 1
ATOM 1347 C C . LEU A 1 181 ? 12.128 -5.274 -4.491 1.00 96.00 181 LEU A C 1
ATOM 1349 O O . LEU A 1 181 ? 11.287 -5.608 -5.318 1.00 96.00 181 LEU A O 1
ATOM 1353 N N . SER A 1 182 ? 12.989 -6.132 -3.931 1.00 95.81 182 SER A N 1
ATOM 1354 C CA . SER A 1 182 ? 13.015 -7.562 -4.263 1.00 95.81 182 SER A CA 1
ATOM 1355 C C . SER A 1 182 ? 11.698 -8.236 -3.880 1.00 95.81 182 SER A C 1
ATOM 1357 O O . SER A 1 182 ? 11.021 -8.782 -4.742 1.00 95.81 182 SER A O 1
ATOM 1359 N N . ASP A 1 183 ? 11.293 -8.114 -2.615 1.00 97.19 183 ASP A N 1
ATOM 1360 C CA . ASP A 1 183 ? 10.053 -8.714 -2.112 1.00 97.19 183 ASP A CA 1
ATOM 1361 C C . ASP A 1 183 ? 8.817 -8.133 -2.815 1.00 97.19 183 ASP A C 1
ATOM 1363 O O . ASP A 1 183 ? 7.828 -8.826 -3.042 1.00 97.19 183 ASP A O 1
ATOM 1367 N N . TYR A 1 184 ? 8.866 -6.849 -3.177 1.00 97.56 184 TYR A N 1
ATOM 1368 C CA . TYR A 1 184 ? 7.806 -6.191 -3.925 1.00 97.56 184 TYR A CA 1
ATOM 1369 C C . TYR A 1 184 ? 7.693 -6.745 -5.350 1.00 97.56 184 TYR A C 1
ATOM 1371 O O . TYR A 1 184 ? 6.579 -6.980 -5.805 1.00 97.56 184 TYR A O 1
ATOM 1379 N N . PHE A 1 185 ? 8.805 -7.001 -6.051 1.00 95.69 185 PHE A N 1
ATOM 1380 C CA . PHE A 1 185 ? 8.777 -7.598 -7.395 1.00 95.69 185 PHE A CA 1
ATOM 1381 C C . PHE A 1 185 ? 8.106 -8.962 -7.416 1.00 95.69 185 PHE A C 1
ATOM 1383 O O . PHE A 1 185 ? 7.300 -9.218 -8.310 1.00 95.69 185 PHE A O 1
ATOM 1390 N N . ASP A 1 186 ? 8.416 -9.799 -6.428 1.00 95.75 186 ASP A N 1
ATOM 1391 C CA . ASP A 1 186 ? 7.859 -11.148 -6.319 1.00 95.75 186 ASP A CA 1
ATOM 1392 C C . ASP A 1 186 ? 6.327 -11.125 -6.181 1.00 95.75 186 ASP A C 1
ATOM 1394 O O . ASP A 1 186 ? 5.650 -12.085 -6.538 1.00 95.75 186 ASP A O 1
ATOM 1398 N N . MET A 1 187 ? 5.770 -9.996 -5.731 1.00 97.31 187 MET A N 1
ATOM 1399 C CA . MET A 1 187 ? 4.336 -9.792 -5.549 1.00 97.31 187 MET A CA 1
ATOM 1400 C C . MET A 1 187 ? 3.653 -9.105 -6.742 1.00 97.31 187 MET A C 1
ATOM 1402 O O . MET A 1 187 ? 2.446 -8.887 -6.683 1.00 97.31 187 MET A O 1
ATOM 1406 N N . VAL A 1 188 ? 4.357 -8.745 -7.825 1.00 96.94 188 VAL A N 1
ATOM 1407 C CA . VAL A 1 188 ? 3.767 -8.061 -8.997 1.00 96.94 188 VAL A CA 1
ATOM 1408 C C . VAL A 1 188 ? 3.515 -9.064 -10.136 1.00 96.94 188 VAL A C 1
ATOM 1410 O O . VAL A 1 188 ? 4.414 -9.321 -10.938 1.00 96.94 188 VAL A O 1
ATOM 1413 N N . PRO A 1 189 ? 2.285 -9.591 -10.305 1.00 95.12 189 PRO A N 1
ATOM 1414 C CA . PRO A 1 189 ? 2.005 -10.664 -11.269 1.00 95.12 189 PRO A CA 1
ATOM 1415 C C . PRO A 1 189 ? 2.195 -10.243 -12.733 1.00 95.12 189 PRO A C 1
ATOM 1417 O O . PRO A 1 189 ? 2.511 -11.061 -13.596 1.00 95.12 189 PRO A O 1
ATOM 1420 N N . LEU A 1 190 ? 2.024 -8.952 -13.030 1.00 94.25 190 LEU A N 1
ATOM 1421 C CA . LEU A 1 190 ? 2.171 -8.411 -14.382 1.00 94.25 190 LEU A CA 1
ATOM 1422 C C . LEU A 1 190 ? 3.634 -8.151 -14.780 1.00 94.25 190 LEU A C 1
ATOM 1424 O O . LEU A 1 190 ? 3.896 -7.757 -15.920 1.00 94.25 190 LEU A O 1
ATOM 1428 N N . LEU A 1 191 ? 4.592 -8.339 -13.869 1.00 94.81 191 LEU A N 1
ATOM 1429 C CA . LEU A 1 191 ? 6.003 -8.108 -14.150 1.00 94.81 191 LEU A CA 1
ATOM 1430 C C . LEU A 1 191 ? 6.499 -9.075 -15.236 1.00 94.81 191 LEU A C 1
ATOM 1432 O O . LEU A 1 191 ? 6.223 -10.271 -15.228 1.00 94.81 191 LEU A O 1
ATOM 1436 N N . GLY A 1 192 ? 7.216 -8.545 -16.224 1.00 94.81 192 GLY A N 1
ATOM 1437 C CA . GLY A 1 192 ? 7.714 -9.298 -17.373 1.00 94.81 192 GLY A CA 1
ATOM 1438 C C . GLY A 1 192 ? 6.677 -9.579 -18.467 1.00 94.81 192 GLY A C 1
ATOM 1439 O O . GLY A 1 192 ? 7.089 -9.984 -19.561 1.00 94.81 192 GLY A O 1
ATOM 1440 N N . GLN A 1 193 ? 5.388 -9.320 -18.216 1.00 95.38 193 GLN A N 1
ATOM 1441 C CA . GLN A 1 193 ? 4.280 -9.547 -19.148 1.00 95.38 193 GLN A CA 1
ATOM 1442 C C . GLN A 1 193 ? 4.078 -8.372 -20.113 1.00 95.38 193 GLN A C 1
ATOM 1444 O O . GLN A 1 193 ? 4.605 -7.273 -19.915 1.00 95.38 193 GLN A O 1
ATOM 1449 N N . GLN A 1 194 ? 3.298 -8.592 -21.173 1.00 97.19 194 GLN A N 1
ATOM 1450 C CA . GLN A 1 194 ? 2.790 -7.508 -22.013 1.00 97.19 194 GLN A CA 1
ATOM 1451 C C . GLN A 1 194 ? 1.582 -6.863 -21.328 1.00 97.19 194 GLN A C 1
ATOM 1453 O O . GLN A 1 194 ? 0.607 -7.539 -21.017 1.00 97.19 194 GLN A O 1
ATOM 1458 N N . VAL A 1 195 ? 1.650 -5.555 -21.096 1.00 95.31 195 VAL A N 1
ATOM 1459 C CA . VAL A 1 195 ? 0.658 -4.803 -20.325 1.00 95.31 195 VAL A CA 1
ATOM 1460 C C . VAL A 1 195 ? 0.204 -3.554 -21.066 1.00 95.31 195 VAL A C 1
ATOM 1462 O O . VAL A 1 195 ? 0.926 -3.006 -21.904 1.00 95.31 195 VAL A O 1
ATOM 1465 N N . ASN A 1 196 ? -0.980 -3.071 -20.698 1.00 95.25 196 ASN A N 1
ATOM 1466 C CA . ASN A 1 196 ? -1.490 -1.774 -21.118 1.00 95.25 196 ASN A CA 1
ATOM 1467 C C . ASN A 1 196 ? -1.274 -0.750 -20.003 1.00 95.25 196 ASN A C 1
ATOM 1469 O O . ASN A 1 196 ? -1.827 -0.884 -18.913 1.00 95.25 196 ASN A O 1
ATOM 1473 N N . LYS A 1 197 ? -0.531 0.319 -20.291 1.00 92.06 197 LYS A N 1
ATOM 1474 C CA . LYS A 1 197 ? -0.583 1.543 -19.490 1.00 92.06 197 LYS A CA 1
AT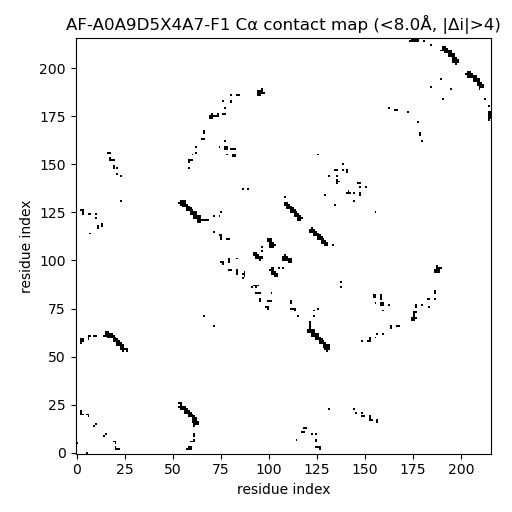OM 1475 C C . LYS A 1 197 ? -1.871 2.270 -19.849 1.00 92.06 197 LYS A C 1
ATOM 1477 O O . LYS A 1 197 ? -2.047 2.642 -21.007 1.00 92.06 197 LYS A O 1
ATOM 1482 N N . VAL A 1 198 ? -2.751 2.483 -18.880 1.00 92.06 198 VAL A N 1
ATOM 1483 C CA . VAL A 1 198 ? -4.044 3.151 -19.089 1.00 92.06 198 VAL A CA 1
ATOM 1484 C C . VAL A 1 198 ? -4.040 4.553 -18.486 1.00 92.06 198 VAL A C 1
ATOM 1486 O O . VAL A 1 198 ? -3.448 4.790 -17.434 1.00 92.06 198 VAL A O 1
ATOM 1489 N N . TYR A 1 199 ? -4.682 5.500 -19.166 1.00 89.44 199 TYR A N 1
ATOM 1490 C CA . TYR A 1 199 ? -4.983 6.811 -18.596 1.00 89.44 199 TYR A CA 1
ATOM 1491 C C . TYR A 1 199 ? -6.123 6.712 -17.575 1.00 89.44 199 TYR A C 1
ATOM 1493 O O . TYR A 1 199 ? -6.913 5.769 -17.639 1.00 89.44 199 TYR A O 1
ATOM 1501 N N . PRO A 1 200 ? -6.303 7.722 -16.702 1.00 85.56 200 PRO A N 1
ATOM 1502 C CA . PRO A 1 200 ? -7.476 7.800 -15.828 1.00 85.56 200 PRO A CA 1
ATOM 1503 C C . PRO A 1 200 ? -8.819 7.728 -16.574 1.00 85.56 200 PRO A C 1
ATOM 1505 O O . PRO A 1 200 ? -9.812 7.304 -15.999 1.00 85.56 200 PRO A O 1
ATOM 1508 N N . SER A 1 201 ? -8.854 8.099 -17.860 1.00 89.06 201 SER A N 1
ATOM 1509 C CA . SER A 1 201 ? -10.042 7.970 -18.715 1.00 89.06 201 SER A CA 1
ATOM 1510 C C . SER A 1 201 ? -10.344 6.531 -19.163 1.00 89.06 201 SER A C 1
ATOM 1512 O O . SER A 1 201 ? -11.312 6.321 -19.884 1.00 89.06 201 SER A O 1
ATOM 1514 N N . GLY A 1 202 ? -9.496 5.557 -18.819 1.00 88.56 202 GLY A N 1
ATOM 1515 C CA . GLY A 1 202 ? -9.590 4.160 -19.255 1.00 88.56 202 GLY A CA 1
ATOM 1516 C C . GLY A 1 202 ? -8.951 3.868 -20.618 1.00 88.56 202 GLY A C 1
ATOM 1517 O O . GLY A 1 202 ? -8.808 2.708 -20.994 1.00 88.56 202 GLY A O 1
ATOM 1518 N N . ASN A 1 203 ? -8.513 4.895 -21.352 1.00 93.62 203 ASN A N 1
ATOM 1519 C CA . ASN A 1 203 ? -7.888 4.712 -22.662 1.00 93.62 203 ASN A CA 1
ATOM 1520 C C . ASN A 1 203 ? -6.479 4.124 -22.526 1.00 93.62 203 ASN A C 1
ATOM 1522 O O . ASN A 1 203 ? -5.689 4.581 -21.694 1.00 93.62 203 ASN A O 1
ATOM 1526 N N . VAL A 1 204 ? -6.137 3.165 -23.388 1.00 96.19 204 VAL A N 1
ATOM 1527 C CA . VAL A 1 204 ? -4.776 2.621 -23.472 1.00 96.19 204 VAL A CA 1
ATOM 1528 C C . VAL A 1 204 ? -3.836 3.699 -24.011 1.00 96.19 204 VAL A C 1
ATOM 1530 O O . VAL A 1 204 ? -3.991 4.173 -25.133 1.00 96.19 204 VAL A O 1
ATOM 1533 N N . ALA A 1 205 ? -2.857 4.083 -23.197 1.00 94.94 205 ALA A N 1
ATOM 1534 C CA . ALA A 1 205 ? -1.791 5.011 -23.552 1.00 94.94 205 ALA A CA 1
ATOM 1535 C C . ALA A 1 205 ? -0.663 4.313 -24.321 1.00 94.94 205 ALA A C 1
ATOM 1537 O O . ALA A 1 205 ? -0.097 4.873 -25.255 1.00 94.94 205 ALA A O 1
ATOM 1538 N N . LEU A 1 206 ? -0.304 3.101 -23.890 1.00 96.06 206 LEU A N 1
ATOM 1539 C CA . LEU A 1 206 ? 0.785 2.313 -24.456 1.00 96.06 206 LEU A CA 1
ATOM 1540 C C . LEU A 1 206 ? 0.579 0.835 -24.125 1.00 96.06 206 LEU A C 1
ATOM 1542 O O . LEU A 1 206 ? 0.283 0.504 -22.978 1.00 96.06 206 LEU A O 1
ATOM 1546 N N . THR A 1 207 ? 0.824 -0.040 -25.096 1.00 97.19 207 THR A N 1
ATOM 1547 C CA . THR A 1 207 ? 1.008 -1.477 -24.864 1.00 97.19 207 THR A CA 1
ATOM 1548 C C . THR A 1 207 ? 2.496 -1.795 -24.935 1.00 97.19 207 THR A C 1
ATOM 1550 O O . THR A 1 207 ? 3.131 -1.567 -25.963 1.00 97.19 207 THR A O 1
ATOM 1553 N N . ALA A 1 208 ? 3.072 -2.299 -23.848 1.00 96.44 208 ALA A N 1
ATOM 1554 C CA . ALA A 1 208 ? 4.502 -2.583 -23.758 1.00 96.44 208 ALA A CA 1
ATOM 1555 C C . ALA A 1 208 ? 4.774 -3.766 -22.829 1.00 96.44 208 ALA A C 1
ATOM 1557 O O . ALA A 1 208 ? 3.897 -4.207 -22.092 1.00 96.44 208 ALA A O 1
ATOM 1558 N N . ARG A 1 209 ? 6.004 -4.282 -22.848 1.00 97.12 209 ARG A N 1
ATOM 1559 C CA . ARG A 1 209 ? 6.447 -5.250 -21.844 1.00 97.12 209 ARG A CA 1
ATOM 1560 C C . ARG A 1 209 ? 6.765 -4.525 -20.537 1.00 97.12 209 ARG A C 1
ATOM 1562 O O . ARG A 1 209 ? 7.548 -3.575 -20.550 1.00 97.12 209 ARG A O 1
ATOM 1569 N N . PHE A 1 210 ? 6.210 -4.983 -19.419 1.00 95.56 210 PHE A N 1
ATOM 1570 C CA . PHE A 1 210 ? 6.539 -4.453 -18.099 1.00 95.56 210 PHE A CA 1
ATOM 1571 C C . PHE A 1 210 ? 7.919 -4.965 -17.665 1.00 95.56 210 PHE A C 1
ATOM 1573 O O . PHE A 1 210 ? 8.046 -6.045 -17.102 1.00 95.56 210 PHE A O 1
ATOM 1580 N N . GLY A 1 211 ? 8.974 -4.226 -18.009 1.00 93.75 211 GLY A N 1
ATOM 1581 C CA . GLY A 1 211 ? 10.355 -4.700 -17.860 1.00 93.75 211 GLY A CA 1
ATOM 1582 C C . GLY A 1 211 ? 10.917 -4.678 -16.436 1.00 93.75 211 GLY A C 1
ATOM 1583 O O . GLY A 1 211 ? 11.854 -5.418 -16.157 1.00 93.75 211 GLY A O 1
ATOM 1584 N N . GLY A 1 212 ? 10.384 -3.832 -15.556 1.00 93.56 212 GLY A N 1
ATOM 1585 C CA . GLY A 1 212 ? 10.941 -3.598 -14.226 1.00 93.56 212 GLY A CA 1
ATOM 1586 C C . GLY A 1 212 ? 10.360 -2.350 -13.574 1.00 93.56 212 GLY A C 1
ATOM 1587 O O . GLY A 1 212 ? 9.714 -1.539 -14.241 1.00 93.56 212 GLY A O 1
ATOM 1588 N N . ILE A 1 213 ? 10.621 -2.204 -12.280 1.00 95.38 213 ILE A N 1
ATOM 1589 C CA . ILE A 1 213 ? 10.354 -0.996 -11.492 1.00 95.38 213 ILE A CA 1
ATOM 1590 C C . ILE A 1 213 ? 11.703 -0.590 -10.892 1.00 95.38 213 ILE A C 1
ATOM 1592 O O . ILE A 1 213 ? 12.456 -1.451 -10.446 1.00 95.38 213 ILE A O 1
ATOM 1596 N N . ASP A 1 214 ? 12.072 0.683 -10.940 1.00 95.06 214 ASP A N 1
ATOM 1597 C CA . ASP A 1 214 ? 13.311 1.125 -10.297 1.00 95.06 214 ASP A CA 1
ATOM 1598 C C . ASP A 1 214 ? 13.077 1.449 -8.809 1.00 95.06 214 ASP A C 1
ATOM 1600 O O . ASP A 1 214 ? 12.043 1.115 -8.242 1.00 95.06 214 ASP A O 1
ATOM 1604 N N . VAL A 1 215 ? 14.074 2.008 -8.127 1.00 93.94 215 VAL A N 1
ATOM 1605 C CA . VAL A 1 215 ? 14.010 2.266 -6.679 1.00 93.94 215 VAL A CA 1
ATOM 1606 C C . VAL A 1 215 ? 13.215 3.528 -6.295 1.00 93.94 215 VAL A C 1
ATOM 1608 O O . VAL A 1 215 ? 13.138 3.806 -5.092 1.00 93.94 215 VAL A O 1
ATOM 1611 N N . TRP A 1 216 ? 12.669 4.286 -7.259 1.00 92.06 216 TRP A N 1
ATOM 1612 C CA . TRP A 1 216 ? 12.039 5.604 -7.077 1.00 92.06 216 TRP A CA 1
ATOM 1613 C C . TRP A 1 216 ? 10.520 5.626 -7.284 1.00 92.06 216 TRP A C 1
ATOM 1615 O O . TRP A 1 216 ? 9.997 4.976 -8.214 1.00 92.06 216 TRP A O 1
#

Radius of gyration: 19.85 Å; Cα contacts (8 Å, |Δi|>4): 345; chains: 1; bounding box: 66×36×50 Å

Secondary structure (DSSP, 8-state):
--HHHHHHHHHHTTPPTT-EEEEE-----------------------------S-EEEEEEEEEE-S-GGGGGGHHHHHHHHHHHHHHTT-TTEEEETTTEEEETTEEEEEEEEEEEESSSEEEEEEEEEEHHHHHHHHT--S-HHHHHHHHHHHHHHHHHHHHHHHHHH-S-S-TTTTTHHHHHHT-TTTTSEEEEE-TTS-EEEEEE-------

Mean predicted aligned error: 8.53 Å

pLDDT: mean 85.68, std 20.26, range [29.23, 98.56]

Foldseek 3Di:
DDQLVVVVVCVQVVDEFLDKGKDKDDPPPPDDDDDDDDDDDDDDDDDDPPPPCDIKTKMKTKYFDPDDPQQQVCLLLLLLLLVQVLQCVVPVQWFAPPPRFIDGVPHTFKDWDWDWDDDVGTMIIIMIIGHPVVQCVSVVHDPDSVVSSSVSSVSSRVSNVVVSVVVVVVPDDPANCVSPQVSNQVRHPQAQHFDFDADPVRDGPDTDGNDGDDRD

Organism: NCBI:txid1382

Nearest PDB structures (foldseek):
  1bia-assembly1_A  TM=7.176E-01  e=1.875E-07  Escherichia coli
  2e64-assembly1_A  TM=5.976E-01  e=2.691E-07  Pyrococcus horikoshii OT3
  2hni-assembly1_A  TM=6.064E-01  e=4.915E-07  Pyrococcus horikoshii OT3
  2deq-assembly1_A  TM=6.060E-01  e=4.357E-07  Pyrococcus horikoshii OT3
  1bib-assembly1_A  TM=6.538E-01  e=1.849E-06  Escherichia coli

Sequence (216 aa):
MGVAQEALELARGGAQTGEFVFRVSDVQKAAASDQDECSESACAPSSASTSAVEKPFEVATVVCLGVSMPYVPAVPYVVALGFCQFLHAKDESFGIRWPYDICYKDQVIASIKATAGYQEGMFAVVSIAADSEALCSVFDVTDNTELLAKKVSELVVQSVSVWEQQVKRARSFAGPIALILSDYFDMVPLLGQQVNKVYPSGNVALTARFGGIDVW

Solvent-accessible surface area (backbone atoms only — not comparable to full-atom values): 12630 Å² total; per-residue (Å²): 136,55,48,56,56,52,26,44,53,41,44,73,70,68,54,54,64,63,45,66,33,69,46,74,56,81,78,74,74,76,75,82,74,89,76,90,87,88,85,91,86,86,91,72,88,72,78,78,72,83,79,78,75,86,38,58,27,35,33,10,26,25,37,65,47,95,62,62,76,78,43,57,82,19,51,47,46,41,32,33,42,42,52,36,53,62,47,27,77,78,42,76,60,38,24,35,46,81,84,31,28,34,22,48,82,89,41,77,54,34,43,60,45,66,51,74,51,76,74,99,48,44,32,35,32,40,28,41,38,25,42,50,67,66,48,26,66,75,65,77,41,81,94,41,67,67,61,47,43,49,54,53,31,51,50,44,48,49,24,47,53,56,49,49,54,50,56,73,67,60,81,68,85,82,43,38,35,50,91,46,45,69,70,43,53,80,35,27,78,61,62,71,33,81,43,69,48,60,43,98,87,68,47,75,74,44,79,45,66,36,83,78,78,78,41,120